Protein AF-A0A6H1ZMS3-F1 (afdb_monomer)

Radius of gyration: 19.42 Å; Cα contacts (8 Å, |Δi|>4): 305; chains: 1; bounding box: 43×62×40 Å

Organism: NCBI:txid1070528

Sequence (235 aa):
MNETYTKTKENFEKMIIKYPDGTETKFSERYGDLFLLNPQVFLGFPIGQTLTFSFVINKFLTEHPEITKIIELGTWHGATSIIFGLSMLKRNGKVITYDLVPPSDKWFNTIKGLPIIFKQKDIFKEKTKIEIANAIKGETVLIFCDAGMAYTLKSKELREYCFIAKPGDYVLSHDWGTEVKLEHLLEKNYEGTEYPEGVNNIFDFMESHRQEFFDDYNSLILSLKKKQTNNKFIL

Secondary structure (DSSP, 8-state):
--HHHHHHHHHHHT-EEE-TTS-EEEHHHHHHHHHHS--EEETTEEESS-HHHHHHHHHHHHH-TTEEEEEEE--TTSHHHHHHHHHHHTTT-EEEEEESSPPPHHHHHHTTTSSEEEEE--TTSHHHHHHHHHHTTTSEEEEEE---SSHHHHHHHHHHHHHHSPTT-EEEETTBTTTB-HHHHH-TTSTT-PPPTTPEEHHHHHHHTHHHHHHHHHHHHHHHHHHHHH-----

Nearest PDB structures (foldseek):
  8k1f-assembly1_C-3  TM=6.177E-01  e=1.231E-03  Fusobacterium nucleatum subsp. nucleatum ATCC 25586
  8k1f-assembly1_A  TM=6.521E-01  e=1.935E-03  Fusobacterium nucleatum subsp. nucleatum ATCC 25586
  1m54-assembly1_B  TM=3.898E-01  e=1.572E-01  Homo sapiens
  6lut-assembly1_B  TM=4.950E-01  e=3.079E+00  Dictyostelium discoideum
  4ofx-assembly1_A-2  TM=3.733E-01  e=2.705E+00  Coxiella burnetii RSA 493

pLDDT: mean 80.28, std 17.1, range [30.02, 98.62]

Solvent-accessible surface area (backbone atoms only — not comparable to full-atom values): 13365 Å² total; per-residue (Å²): 131,61,69,68,55,56,57,50,50,58,53,46,59,68,34,72,47,75,46,98,86,70,51,72,45,42,40,36,78,79,37,32,66,63,58,71,74,49,64,40,63,48,99,86,21,56,32,94,64,56,77,64,50,60,53,52,52,52,50,54,46,65,79,39,71,70,54,41,35,36,41,36,35,38,37,65,61,35,27,63,55,49,55,51,12,59,62,21,52,83,64,80,22,37,29,42,33,25,21,80,58,75,56,57,71,68,49,63,60,67,47,64,90,41,40,58,42,83,41,77,42,56,72,86,39,67,71,44,43,54,48,50,48,58,67,50,59,98,51,39,32,37,39,37,38,56,64,43,98,44,52,73,47,44,32,46,47,46,49,59,49,55,74,55,51,52,69,69,20,35,52,42,65,58,57,63,84,74,54,28,52,73,64,60,71,62,57,69,90,61,83,85,70,78,77,70,74,59,54,48,60,52,60,64,55,50,63,76,40,44,66,59,54,52,52,52,51,50,50,50,53,53,52,52,51,55,52,53,73,70,48,78,76,80,125

InterPro domains:
  IPR029063 S-adenosyl-L-methionine-dependent methyltransferase superfamily [G3DSA:3.40.50.150] (56-218)
  IPR029063 S-adenosyl-L-methionine-dependent methyltransferase superfamily [SSF53335] (60-179)

Foldseek 3Di:
DDPVVVVVLVVQQADWDADPVRDIDRSCVVCVCVPVVDLDAAPNFGDPDDPLVLVLVLVVCVVVLLAQEEEEEACDQNSVVVSVQVSNLVNVGAYEYEACDDHDPVVVVVCVVGRYHYDNDDCPDPVNLVVVLVVCPPGAHEYEQDHDPALVRQLVRQQSVQVSDDANHEYHGPPEPHSYDPVSNVPCPPPDDDRDPRHDYCVVVCVVCVVVSVVVVVVVVVVVVVVVVVDPPPD

Mean predicted aligned error: 10.85 Å

Structure (mmCIF, N/CA/C/O backbone):
data_AF-A0A6H1ZMS3-F1
#
_entry.id   AF-A0A6H1ZMS3-F1
#
loop_
_atom_site.group_PDB
_atom_site.id
_atom_site.type_symbol
_atom_site.label_atom_id
_atom_site.labe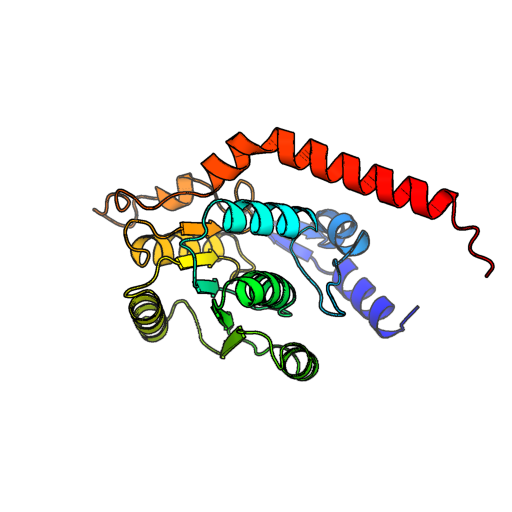l_alt_id
_atom_site.label_comp_id
_atom_site.label_asym_id
_atom_site.label_entity_id
_atom_site.label_seq_id
_atom_site.pdbx_PDB_ins_code
_atom_site.Cartn_x
_atom_site.Cartn_y
_atom_site.Cartn_z
_atom_site.occupancy
_atom_site.B_iso_or_equiv
_atom_site.auth_seq_id
_atom_site.auth_comp_id
_atom_site.auth_asym_id
_atom_site.auth_atom_id
_atom_site.pdbx_PDB_model_num
ATOM 1 N N . MET A 1 1 ? 21.327 -21.319 -16.620 1.00 52.62 1 MET A N 1
ATOM 2 C CA . MET A 1 1 ? 20.833 -19.937 -16.414 1.00 52.62 1 MET A CA 1
ATOM 3 C C . MET A 1 1 ? 19.882 -19.629 -17.567 1.00 52.62 1 MET A C 1
ATOM 5 O O . MET A 1 1 ? 20.202 -20.034 -18.675 1.00 52.62 1 MET A O 1
ATOM 9 N N . ASN A 1 2 ? 18.700 -19.055 -17.322 1.00 60.03 2 ASN A N 1
ATOM 10 C CA . ASN A 1 2 ? 17.669 -18.850 -18.355 1.00 60.03 2 ASN A CA 1
ATOM 11 C C . ASN A 1 2 ? 18.151 -17.830 -19.414 1.00 60.03 2 ASN A C 1
ATOM 13 O O . ASN A 1 2 ? 18.609 -16.755 -19.047 1.00 60.03 2 ASN A O 1
ATOM 17 N N . GLU A 1 3 ? 18.040 -18.140 -20.706 1.00 54.91 3 GLU A N 1
ATOM 18 C CA . GLU A 1 3 ? 18.464 -17.274 -21.823 1.00 54.91 3 GLU A CA 1
ATOM 19 C C . GLU A 1 3 ? 17.776 -15.893 -21.803 1.00 54.91 3 GLU A C 1
ATOM 21 O O . GLU A 1 3 ? 18.398 -14.862 -22.070 1.00 54.91 3 GLU A O 1
ATOM 26 N N . THR A 1 4 ? 16.520 -15.847 -21.347 1.00 49.06 4 THR A N 1
ATOM 27 C CA . THR A 1 4 ? 15.766 -14.607 -21.118 1.00 49.06 4 THR A CA 1
ATOM 28 C C . THR A 1 4 ? 16.399 -13.737 -20.029 1.00 49.06 4 THR A C 1
ATOM 30 O O . THR A 1 4 ? 16.399 -12.512 -20.144 1.00 49.06 4 THR A O 1
ATOM 33 N N . TYR A 1 5 ? 16.973 -14.346 -18.986 1.00 47.31 5 TYR A N 1
ATOM 34 C CA . TYR A 1 5 ? 17.653 -13.624 -17.906 1.00 47.31 5 TYR A CA 1
ATOM 35 C C . TYR A 1 5 ? 18.942 -12.967 -18.409 1.00 47.31 5 TYR A C 1
ATOM 37 O O . TYR A 1 5 ? 19.154 -11.781 -18.163 1.00 47.31 5 TYR A O 1
ATOM 45 N N . THR A 1 6 ? 19.752 -13.698 -19.181 1.00 59.38 6 THR A N 1
ATOM 46 C CA . THR A 1 6 ? 20.997 -13.176 -19.764 1.00 59.38 6 THR A CA 1
ATOM 47 C C . THR A 1 6 ? 20.724 -11.976 -20.668 1.00 59.38 6 THR A C 1
ATOM 49 O O . THR A 1 6 ? 21.318 -10.916 -20.491 1.00 59.38 6 THR A O 1
ATOM 52 N N . LYS A 1 7 ? 19.743 -12.094 -21.568 1.00 62.00 7 LYS A N 1
ATOM 53 C CA . LYS A 1 7 ? 19.400 -11.025 -22.516 1.00 62.00 7 LYS A CA 1
ATOM 54 C C . LYS A 1 7 ? 18.809 -9.787 -21.832 1.00 62.00 7 LYS A C 1
ATOM 56 O O . LYS A 1 7 ? 19.071 -8.659 -22.237 1.00 62.00 7 LYS A O 1
ATOM 61 N N . THR A 1 8 ? 18.022 -9.990 -20.777 1.00 54.56 8 THR A N 1
A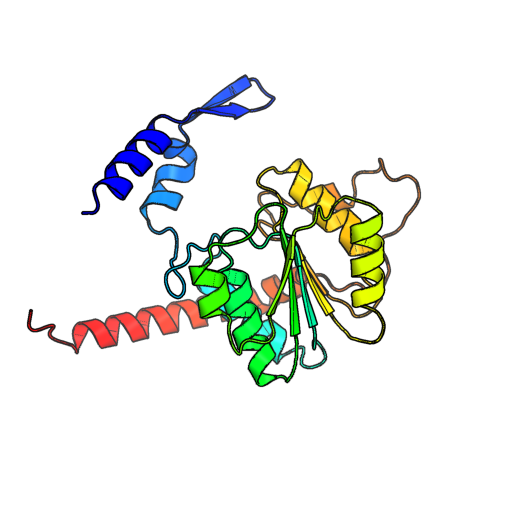TOM 62 C CA . THR A 1 8 ? 17.443 -8.897 -19.982 1.00 54.56 8 THR A CA 1
ATOM 63 C C . THR A 1 8 ? 18.526 -8.150 -19.205 1.00 54.56 8 THR A C 1
ATOM 65 O O . THR A 1 8 ? 18.560 -6.922 -19.235 1.00 54.56 8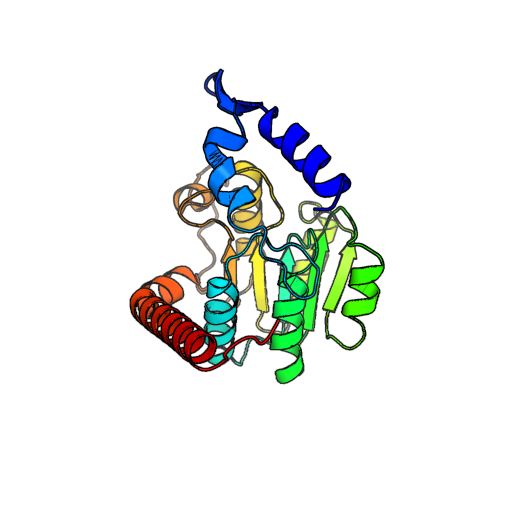 THR A O 1
ATOM 68 N N . LYS A 1 9 ? 19.457 -8.879 -18.580 1.00 57.97 9 LYS A N 1
ATOM 69 C CA . LYS A 1 9 ? 20.615 -8.304 -17.888 1.00 57.97 9 LYS A CA 1
ATOM 70 C C . LYS A 1 9 ? 21.461 -7.435 -18.825 1.00 57.97 9 LYS A C 1
ATOM 72 O O . LYS A 1 9 ? 21.735 -6.286 -18.493 1.00 57.97 9 LYS A O 1
ATOM 77 N N . GLU A 1 10 ? 21.784 -7.932 -20.017 1.00 72.94 10 GLU A N 1
ATOM 78 C CA . GLU A 1 10 ? 22.560 -7.178 -21.013 1.00 72.94 10 GLU A CA 1
ATOM 79 C C . GLU A 1 10 ? 21.870 -5.883 -21.469 1.00 72.94 10 GLU A C 1
ATOM 81 O O . GLU A 1 10 ? 22.543 -4.896 -21.766 1.00 72.94 10 GLU A O 1
ATOM 86 N N . ASN A 1 11 ? 20.536 -5.870 -21.538 1.00 71.12 11 ASN A N 1
ATOM 87 C CA . ASN A 1 11 ? 19.779 -4.671 -21.898 1.00 71.12 11 ASN A CA 1
ATOM 88 C C . ASN A 1 11 ? 19.816 -3.616 -20.781 1.00 71.12 11 ASN A C 1
ATOM 90 O O . ASN A 1 11 ? 19.988 -2.433 -21.072 1.00 71.12 11 ASN A O 1
ATOM 94 N N . PHE A 1 12 ? 19.708 -4.028 -19.514 1.00 57.47 12 PHE A N 1
ATOM 95 C CA . PHE A 1 12 ? 19.792 -3.114 -18.369 1.00 57.47 12 PHE A CA 1
ATOM 96 C C . PHE A 1 12 ? 21.209 -2.583 -18.136 1.00 57.47 12 PHE A C 1
ATOM 98 O O . PHE A 1 12 ? 21.374 -1.411 -17.811 1.00 57.47 12 PHE A O 1
ATOM 105 N N . GLU A 1 13 ? 22.242 -3.394 -18.368 1.00 67.25 13 GLU A N 1
ATOM 106 C CA . GLU A 1 13 ? 23.642 -2.960 -18.257 1.00 67.25 13 GLU A CA 1
ATOM 107 C C . GLU A 1 13 ? 24.013 -1.851 -19.253 1.00 67.25 13 GLU A C 1
ATOM 109 O O . GLU A 1 13 ? 24.941 -1.081 -19.004 1.00 67.25 13 GLU A O 1
ATOM 114 N N . LYS A 1 14 ? 23.272 -1.750 -20.362 1.00 79.50 14 LYS A N 1
ATOM 115 C CA . LYS A 1 14 ? 23.466 -0.744 -21.415 1.00 79.50 14 LYS A CA 1
ATOM 116 C C . LYS A 1 14 ? 22.575 0.489 -21.251 1.00 79.50 14 LYS A C 1
ATOM 118 O O . LYS A 1 14 ? 22.724 1.445 -22.009 1.00 79.50 14 LYS A O 1
ATOM 123 N N . MET A 1 15 ? 21.643 0.479 -20.300 1.00 74.31 15 MET A N 1
ATOM 124 C CA . MET A 1 15 ? 20.699 1.573 -20.099 1.00 74.31 15 MET A CA 1
ATOM 125 C C . MET A 1 15 ? 21.389 2.760 -19.412 1.00 74.31 15 MET A C 1
ATOM 127 O O . MET A 1 15 ? 22.067 2.598 -18.399 1.00 74.31 15 MET A O 1
ATOM 131 N N . ILE A 1 16 ? 21.203 3.961 -19.963 1.00 87.19 16 ILE A N 1
ATOM 132 C CA . ILE A 1 16 ? 21.729 5.225 -19.429 1.00 87.19 16 ILE A CA 1
ATOM 133 C C . ILE A 1 16 ? 20.562 6.013 -18.831 1.00 87.19 16 ILE A C 1
ATOM 135 O O . ILE A 1 16 ? 19.551 6.227 -19.502 1.00 87.19 16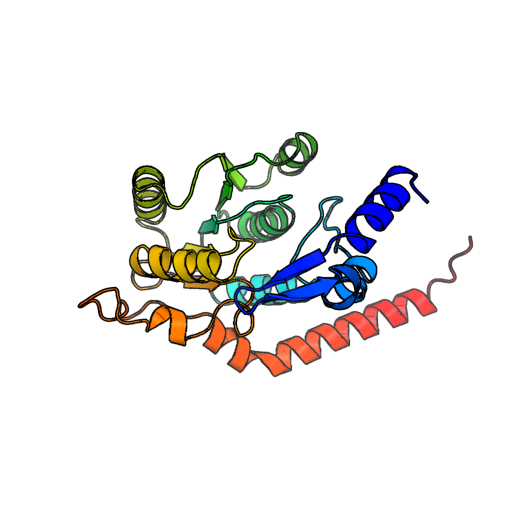 ILE A O 1
ATOM 139 N N . ILE A 1 17 ? 20.705 6.464 -17.587 1.00 71.62 17 ILE A N 1
ATOM 140 C CA . ILE A 1 17 ? 19.766 7.383 -16.938 1.00 71.62 17 ILE A CA 1
ATOM 141 C C . ILE A 1 17 ? 20.316 8.796 -17.092 1.00 71.62 17 ILE A C 1
ATOM 143 O O . ILE A 1 17 ? 21.467 9.040 -16.730 1.00 71.62 17 ILE A O 1
ATOM 147 N N . LYS A 1 18 ? 19.490 9.716 -17.600 1.00 82.94 18 LYS A N 1
ATOM 148 C CA . LYS A 1 18 ? 19.819 11.141 -17.722 1.00 82.94 18 LYS A CA 1
ATOM 149 C C . LYS A 1 18 ? 19.026 11.952 -16.705 1.00 82.94 18 LYS A C 1
ATOM 151 O O . LYS A 1 18 ? 17.807 11.796 -16.626 1.00 82.94 18 LYS A O 1
ATOM 156 N N . TYR A 1 19 ? 19.701 12.812 -15.956 1.00 59.69 19 TYR A N 1
ATOM 157 C CA . TYR A 1 19 ? 19.082 13.677 -14.954 1.00 59.69 19 TYR A CA 1
ATOM 158 C C . TYR A 1 19 ? 18.776 15.071 -15.520 1.00 59.69 19 TYR A C 1
ATOM 160 O O . TYR A 1 19 ? 19.357 15.470 -16.533 1.00 59.69 19 TYR A O 1
ATOM 168 N N . PRO A 1 20 ? 17.874 15.840 -14.877 1.00 65.06 20 PRO A N 1
ATOM 169 C CA . PRO A 1 20 ? 17.538 17.200 -15.309 1.00 65.06 20 PRO A CA 1
ATOM 170 C C . PRO A 1 20 ? 18.723 18.176 -15.334 1.00 65.06 20 PRO A C 1
ATOM 172 O O . PRO A 1 20 ? 18.688 19.149 -16.080 1.00 65.06 20 PRO A O 1
ATOM 175 N N . ASP A 1 21 ? 19.769 17.915 -14.548 1.00 75.81 21 ASP A N 1
ATOM 176 C CA . ASP A 1 21 ? 21.012 18.697 -14.534 1.00 75.81 21 ASP A CA 1
ATOM 177 C C . ASP A 1 21 ? 21.985 18.320 -15.670 1.00 75.81 21 ASP A C 1
ATOM 179 O O . ASP A 1 21 ? 23.084 18.864 -15.761 1.00 75.81 21 ASP A O 1
ATOM 183 N N . GLY A 1 22 ? 21.583 17.395 -16.548 1.00 82.88 22 GLY A N 1
ATOM 184 C CA . GLY A 1 22 ? 22.381 16.916 -17.672 1.00 82.88 22 GLY A CA 1
ATOM 185 C C . GLY A 1 22 ? 23.397 15.836 -17.306 1.00 82.88 22 GLY A C 1
ATOM 186 O O . GLY A 1 22 ? 24.102 15.361 -18.196 1.00 82.88 22 GLY A O 1
ATOM 187 N N . THR A 1 23 ? 23.480 15.418 -16.040 1.00 81.38 23 THR A N 1
ATOM 188 C CA . TH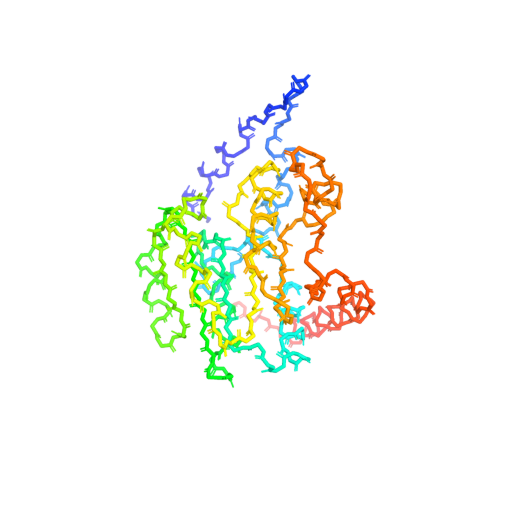R A 1 23 ? 24.343 14.298 -15.656 1.00 81.38 23 THR A CA 1
ATOM 189 C C . THR A 1 23 ? 23.775 12.972 -16.163 1.00 81.38 23 THR A C 1
ATOM 191 O O . THR A 1 23 ? 22.561 12.781 -16.278 1.00 81.38 23 THR A O 1
ATOM 194 N N . GLU A 1 24 ? 24.666 12.037 -16.484 1.00 88.62 24 GLU A N 1
ATOM 195 C CA . GLU A 1 24 ? 24.313 10.693 -16.934 1.00 88.62 24 GLU A CA 1
ATOM 196 C C . GLU A 1 24 ? 24.951 9.655 -16.008 1.00 88.62 24 GLU A C 1
ATOM 198 O O . GLU A 1 24 ? 26.079 9.823 -15.548 1.00 88.62 24 GLU A O 1
ATOM 203 N N . THR A 1 25 ? 24.245 8.561 -15.741 1.00 73.38 25 THR A N 1
ATOM 204 C CA . THR A 1 25 ? 24.820 7.394 -15.056 1.00 73.38 25 THR A CA 1
ATOM 205 C C . THR A 1 25 ? 24.327 6.122 -15.723 1.00 73.38 25 THR A C 1
ATOM 207 O O . THR A 1 25 ? 23.180 6.071 -16.188 1.00 73.38 25 THR A O 1
ATOM 210 N N . LYS A 1 26 ? 25.162 5.080 -15.791 1.00 75.19 26 LYS A N 1
ATOM 211 C CA . LYS A 1 26 ? 24.656 3.781 -16.239 1.00 75.19 26 LYS A CA 1
ATOM 212 C C . LYS A 1 26 ? 23.691 3.246 -15.188 1.00 75.19 26 LYS A C 1
ATOM 214 O O . LYS A 1 26 ? 23.958 3.311 -13.989 1.00 75.19 26 LYS A O 1
ATOM 219 N N . PHE A 1 27 ? 22.584 2.662 -15.635 1.00 66.62 27 PHE A N 1
ATOM 220 C CA . PHE A 1 27 ? 21.626 2.001 -14.754 1.00 66.62 27 PHE A CA 1
ATOM 221 C C . PHE A 1 27 ? 22.328 0.960 -13.867 1.00 66.62 27 PHE A C 1
ATOM 223 O O . PHE A 1 27 ? 22.071 0.898 -12.671 1.00 66.62 27 PHE A O 1
ATOM 230 N N . SER A 1 28 ? 23.290 0.215 -14.419 1.00 58.44 28 SER A N 1
ATOM 231 C CA . SER A 1 28 ? 24.128 -0.742 -13.688 1.00 58.44 28 SER A CA 1
ATOM 232 C C . SER A 1 28 ? 25.090 -0.114 -12.670 1.00 58.44 28 SER A C 1
ATOM 234 O O . SER A 1 28 ? 25.411 -0.745 -11.673 1.00 58.44 28 SER A O 1
ATOM 236 N N . GLU A 1 29 ? 25.537 1.123 -12.858 1.00 67.12 29 GLU A N 1
ATOM 237 C CA . GLU A 1 29 ? 26.447 1.780 -11.907 1.00 67.12 29 GLU A CA 1
ATOM 238 C C . GLU A 1 29 ? 25.699 2.288 -10.671 1.00 67.12 29 GLU A C 1
ATOM 240 O O . GLU A 1 29 ? 26.236 2.272 -9.568 1.00 67.12 29 GLU A O 1
ATOM 245 N N . ARG A 1 30 ? 24.441 2.707 -10.842 1.00 60.16 30 ARG A N 1
ATOM 246 C CA . ARG A 1 30 ? 23.608 3.214 -9.742 1.00 60.16 30 ARG A CA 1
ATOM 247 C C . ARG A 1 30 ? 22.729 2.145 -9.098 1.00 60.16 30 ARG A C 1
ATOM 249 O O . ARG A 1 30 ? 22.471 2.198 -7.900 1.00 60.16 30 ARG A O 1
ATOM 256 N N . TYR A 1 31 ? 22.268 1.187 -9.893 1.00 50.47 31 TYR A N 1
ATOM 257 C CA . TYR A 1 31 ? 21.312 0.161 -9.485 1.00 50.47 31 TYR A CA 1
ATOM 258 C C . TYR A 1 31 ? 21.781 -1.255 -9.812 1.00 50.47 31 TYR A C 1
ATOM 260 O O . TYR A 1 31 ? 21.085 -2.194 -9.453 1.00 50.47 31 TYR A O 1
ATOM 268 N N . GLY A 1 32 ? 22.927 -1.457 -10.471 1.00 47.19 32 GLY A N 1
ATOM 269 C CA . GLY A 1 32 ? 23.357 -2.789 -10.915 1.00 47.19 32 GLY A CA 1
ATOM 270 C C . GLY A 1 32 ? 23.594 -3.743 -9.761 1.00 47.19 32 GLY A C 1
ATOM 271 O O . GLY A 1 32 ? 23.125 -4.870 -9.835 1.00 47.19 32 GLY A O 1
ATOM 272 N N . ASP A 1 33 ? 24.180 -3.287 -8.656 1.00 42.69 33 ASP A N 1
ATOM 273 C CA . ASP A 1 33 ? 24.313 -4.129 -7.464 1.00 42.69 33 ASP A CA 1
ATOM 274 C C . ASP A 1 33 ? 22.959 -4.346 -6.762 1.00 42.69 33 ASP A C 1
ATOM 276 O O . ASP A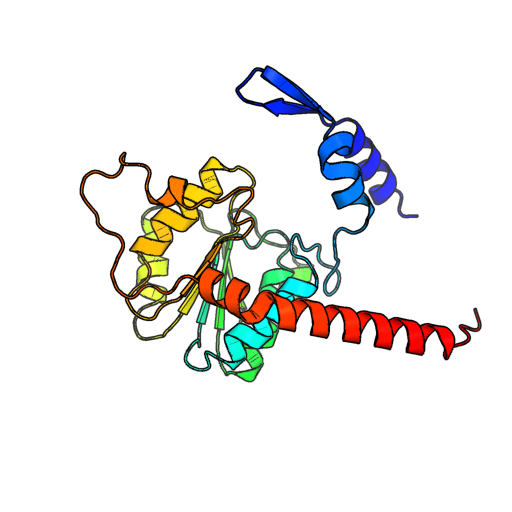 1 33 ? 22.679 -5.443 -6.294 1.00 42.69 33 ASP A O 1
ATOM 280 N N . LEU A 1 34 ? 22.052 -3.361 -6.773 1.00 41.56 34 LEU A N 1
ATOM 281 C CA . LEU A 1 34 ? 20.696 -3.480 -6.206 1.00 41.56 34 LEU A CA 1
ATOM 282 C C . LEU A 1 34 ? 19.781 -4.421 -7.017 1.00 41.56 34 LEU A C 1
ATOM 284 O O . LEU A 1 34 ? 18.995 -5.165 -6.437 1.00 41.56 34 LEU A O 1
ATOM 288 N N . PHE A 1 35 ? 19.912 -4.438 -8.346 1.00 42.69 35 PHE A N 1
ATOM 289 C CA . PHE A 1 35 ? 19.138 -5.290 -9.255 1.00 42.69 35 PHE A CA 1
ATOM 290 C C . PHE A 1 35 ? 19.759 -6.682 -9.436 1.00 42.69 35 PHE A C 1
ATOM 292 O O . PHE A 1 35 ? 19.037 -7.639 -9.707 1.00 42.69 35 PHE A O 1
ATOM 299 N N . LEU A 1 36 ? 21.084 -6.824 -9.295 1.00 41.22 36 LEU A N 1
ATOM 300 C CA . LEU A 1 36 ? 21.780 -8.111 -9.419 1.00 41.22 36 LEU A CA 1
ATOM 301 C C . LEU A 1 36 ? 21.893 -8.868 -8.088 1.00 41.22 36 LEU A C 1
ATOM 303 O O . LEU A 1 36 ? 22.097 -10.082 -8.125 1.00 41.22 36 LEU A O 1
ATOM 307 N N . LEU A 1 37 ? 21.708 -8.211 -6.934 1.00 39.31 37 LEU A N 1
ATOM 308 C CA . LEU A 1 37 ? 21.755 -8.872 -5.620 1.00 39.31 37 LEU A CA 1
ATOM 309 C C . LEU A 1 37 ? 20.396 -9.337 -5.074 1.00 39.31 37 LEU A C 1
ATOM 311 O O . LEU A 1 37 ? 20.391 -10.017 -4.049 1.00 39.31 37 LEU A O 1
ATOM 315 N N . ASN A 1 38 ? 19.279 -9.040 -5.750 1.00 44.38 38 ASN A N 1
ATOM 316 C CA . ASN A 1 38 ? 18.033 -9.830 -5.821 1.00 44.38 38 ASN A CA 1
ATOM 317 C C . ASN A 1 38 ? 16.888 -8.899 -6.261 1.00 44.38 38 ASN A C 1
ATOM 319 O O . ASN A 1 38 ? 16.440 -8.116 -5.421 1.00 44.38 38 ASN A O 1
ATOM 323 N N . PRO A 1 39 ? 16.273 -9.039 -7.456 1.00 53.16 39 PRO A N 1
ATOM 324 C CA . PRO A 1 39 ? 14.839 -8.807 -7.499 1.00 53.16 39 PRO A CA 1
ATOM 325 C C . PRO A 1 39 ? 14.280 -9.843 -6.532 1.00 53.16 39 PRO A C 1
ATOM 327 O O . PRO A 1 39 ? 14.347 -11.048 -6.791 1.00 53.16 39 PRO A O 1
ATOM 330 N N . GLN A 1 40 ? 13.863 -9.404 -5.348 1.00 70.94 40 GLN A N 1
ATOM 331 C CA . GLN A 1 40 ? 13.293 -10.343 -4.406 1.00 70.94 40 GLN A CA 1
ATOM 332 C C . GLN A 1 40 ? 12.074 -10.948 -5.106 1.00 70.94 40 GLN A C 1
ATOM 334 O O . GLN A 1 40 ? 11.327 -10.279 -5.821 1.00 70.94 40 GLN A O 1
ATOM 339 N N . VAL A 1 41 ? 11.953 -12.265 -5.032 1.00 79.81 41 VAL A N 1
ATOM 340 C CA . VAL A 1 41 ? 10.837 -12.969 -5.645 1.00 79.81 41 VAL A CA 1
ATOM 341 C C . VAL A 1 41 ? 9.972 -13.464 -4.511 1.00 79.81 41 VAL A C 1
ATOM 343 O O . VAL A 1 41 ? 10.413 -14.277 -3.700 1.00 79.81 41 VAL A O 1
ATOM 346 N N . PHE A 1 42 ? 8.729 -13.003 -4.468 1.00 82.69 42 PHE A N 1
ATOM 347 C CA . PHE A 1 42 ? 7.733 -13.519 -3.544 1.00 82.69 42 PHE A CA 1
ATOM 348 C C . PHE A 1 42 ? 6.722 -14.353 -4.325 1.00 82.69 42 PHE A C 1
ATOM 350 O O . PHE A 1 42 ? 6.064 -13.863 -5.240 1.00 82.69 42 PHE A O 1
ATOM 357 N N . LEU A 1 43 ? 6.654 -15.653 -4.020 1.00 83.75 43 LEU A N 1
ATOM 358 C CA . LEU A 1 43 ? 5.776 -16.623 -4.697 1.00 83.75 43 LEU A CA 1
ATOM 359 C C . LEU A 1 43 ? 5.888 -16.625 -6.236 1.00 83.75 43 LEU A C 1
ATOM 361 O O . LEU A 1 43 ? 4.936 -16.922 -6.955 1.00 83.75 43 LEU A O 1
ATOM 365 N N . GLY A 1 44 ? 7.079 -16.328 -6.759 1.00 86.31 44 GLY A N 1
ATOM 366 C CA . GLY A 1 44 ? 7.333 -16.296 -8.198 1.00 86.31 44 GLY A CA 1
ATOM 367 C C . GLY A 1 44 ? 7.011 -14.964 -8.882 1.00 86.31 44 GLY A C 1
ATOM 368 O O . GLY A 1 44 ? 7.006 -14.947 -10.113 1.00 86.31 44 GLY A O 1
ATOM 369 N N . PHE A 1 45 ? 6.757 -13.893 -8.122 1.00 89.06 45 PHE A N 1
ATOM 370 C CA . PHE A 1 45 ? 6.559 -12.528 -8.618 1.00 89.06 45 PHE A CA 1
ATOM 371 C C . PHE A 1 45 ? 7.680 -11.606 -8.121 1.00 89.06 45 PHE A C 1
ATOM 373 O O . PHE A 1 45 ? 8.025 -11.683 -6.939 1.00 89.06 45 PHE A O 1
ATOM 380 N N . PRO A 1 46 ? 8.258 -10.751 -8.983 1.00 89.38 46 PRO A N 1
ATOM 381 C CA . PRO A 1 46 ? 9.210 -9.735 -8.547 1.00 89.38 46 PRO A CA 1
ATOM 382 C C . PRO A 1 46 ? 8.585 -8.764 -7.539 1.00 89.38 46 PRO A C 1
ATOM 384 O O . PRO A 1 46 ? 7.416 -8.401 -7.667 1.00 89.38 46 PRO A O 1
ATOM 387 N N . ILE A 1 47 ? 9.379 -8.324 -6.567 1.00 87.88 47 ILE A N 1
ATOM 388 C CA . ILE A 1 47 ? 9.008 -7.319 -5.569 1.00 87.88 47 ILE A CA 1
ATOM 389 C C . ILE A 1 47 ? 10.108 -6.257 -5.470 1.00 87.88 47 ILE A C 1
ATOM 391 O O . ILE A 1 47 ? 11.296 -6.585 -5.508 1.00 87.88 47 ILE A O 1
ATOM 395 N N . GLY A 1 48 ? 9.707 -4.984 -5.404 1.00 84.06 48 GLY A N 1
ATOM 396 C CA . GLY A 1 48 ? 10.632 -3.858 -5.221 1.00 84.06 48 GLY A CA 1
ATOM 397 C C . GLY A 1 48 ? 11.018 -3.658 -3.754 1.00 84.06 48 GLY A C 1
ATOM 398 O O . GLY A 1 48 ? 12.079 -3.124 -3.446 1.00 84.06 48 GLY A O 1
ATOM 399 N N . GLN A 1 49 ? 10.168 -4.138 -2.849 1.00 85.56 49 GLN A N 1
ATOM 400 C CA . GLN A 1 49 ? 10.334 -4.034 -1.409 1.00 85.56 49 GLN A CA 1
ATOM 401 C C . GLN A 1 49 ? 11.302 -5.091 -0.868 1.00 85.56 49 GLN A C 1
ATOM 403 O O . GLN A 1 49 ? 11.450 -6.187 -1.409 1.00 85.56 49 GLN A O 1
ATOM 408 N N . THR A 1 50 ? 11.942 -4.775 0.256 1.00 84.12 50 THR A N 1
ATOM 409 C CA . THR A 1 50 ? 12.811 -5.720 0.966 1.00 84.12 50 THR A CA 1
ATOM 410 C C . THR A 1 50 ? 11.998 -6.709 1.807 1.00 84.12 50 THR A C 1
ATOM 412 O O . THR A 1 50 ? 10.884 -6.407 2.216 1.00 84.12 50 THR A O 1
ATOM 415 N N . LEU A 1 51 ? 12.556 -7.867 2.178 1.00 74.69 51 LEU A N 1
ATOM 416 C CA . LEU A 1 51 ? 11.889 -8.787 3.112 1.00 74.69 51 LEU A CA 1
ATOM 417 C C . LEU A 1 51 ? 11.536 -8.108 4.444 1.00 74.69 51 LEU A C 1
ATOM 419 O O . LEU A 1 51 ? 10.506 -8.430 5.034 1.00 74.69 51 LEU A O 1
ATOM 423 N N . THR A 1 52 ? 12.340 -7.137 4.890 1.00 78.06 52 THR A N 1
ATOM 424 C CA . THR A 1 52 ? 12.069 -6.324 6.084 1.00 78.06 52 THR A CA 1
ATOM 425 C C . THR A 1 52 ? 10.725 -5.605 5.994 1.00 78.06 52 THR A C 1
ATOM 427 O O . THR A 1 52 ? 10.021 -5.525 6.996 1.00 78.06 52 THR A O 1
ATOM 430 N N . PHE A 1 53 ? 10.305 -5.179 4.799 1.00 85.50 53 PHE A N 1
ATOM 431 C CA . PHE A 1 53 ? 8.980 -4.595 4.588 1.00 85.50 53 PHE A CA 1
ATOM 432 C C . PHE A 1 53 ? 7.859 -5.526 5.062 1.00 85.50 53 PHE A C 1
ATOM 434 O O . PHE A 1 53 ? 6.946 -5.081 5.748 1.00 85.50 53 PHE A O 1
ATOM 441 N N . SER A 1 54 ? 7.945 -6.831 4.776 1.00 83.81 54 SER A N 1
ATOM 442 C CA . SER A 1 54 ? 6.916 -7.785 5.212 1.00 83.81 54 SER A CA 1
ATOM 443 C C . SER A 1 54 ? 6.816 -7.894 6.740 1.00 83.81 54 SER A C 1
ATOM 445 O O . SER A 1 54 ? 5.710 -8.014 7.269 1.00 83.81 54 SER A O 1
ATOM 447 N N . PHE A 1 55 ? 7.941 -7.778 7.458 1.00 82.25 55 PHE A N 1
ATOM 448 C CA . PHE A 1 55 ? 7.968 -7.751 8.923 1.00 82.25 55 PHE A CA 1
ATOM 449 C C . PHE A 1 55 ? 7.366 -6.463 9.475 1.00 82.25 55 PHE A C 1
ATOM 451 O O . PHE A 1 55 ? 6.484 -6.529 10.330 1.00 82.25 55 PHE A O 1
ATOM 458 N N . VAL A 1 56 ? 7.789 -5.314 8.940 1.00 85.94 56 VAL A N 1
ATOM 459 C CA . VAL A 1 56 ? 7.286 -3.994 9.345 1.00 85.94 56 VAL A CA 1
ATOM 460 C C . VAL A 1 56 ? 5.781 -3.914 9.133 1.00 85.94 56 VAL A C 1
ATOM 462 O O . VAL A 1 56 ? 5.055 -3.593 10.068 1.00 85.94 56 VAL A O 1
ATOM 465 N N . ILE A 1 57 ? 5.294 -4.284 7.945 1.00 90.88 57 ILE A N 1
ATOM 466 C CA . ILE A 1 57 ? 3.862 -4.295 7.642 1.00 90.88 57 ILE A CA 1
ATOM 467 C C . ILE A 1 57 ? 3.109 -5.238 8.573 1.00 90.88 57 ILE A C 1
ATOM 469 O O . ILE A 1 57 ? 2.066 -4.860 9.095 1.00 90.88 57 ILE A O 1
ATOM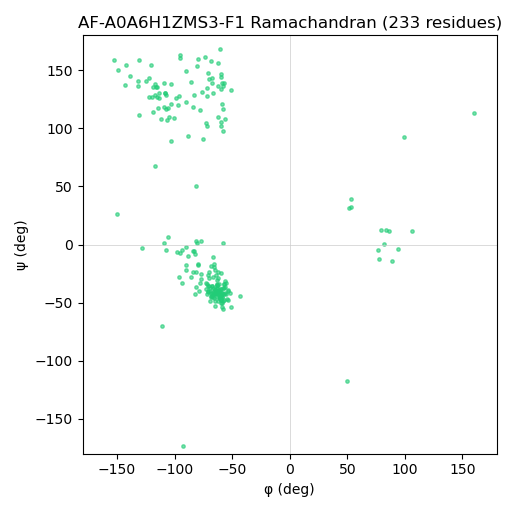 473 N N . ASN A 1 58 ? 3.607 -6.452 8.817 1.00 88.88 58 ASN A N 1
ATOM 474 C CA . ASN A 1 58 ? 2.902 -7.388 9.687 1.00 88.88 58 ASN A CA 1
ATOM 475 C C . ASN A 1 58 ? 2.852 -6.906 11.148 1.00 88.88 58 ASN A C 1
ATOM 477 O O . ASN A 1 58 ? 1.802 -7.039 11.778 1.00 88.88 58 ASN A O 1
ATOM 481 N N . LYS A 1 59 ? 3.938 -6.329 11.683 1.00 89.00 59 LYS A N 1
ATOM 482 C CA . LYS A 1 59 ? 3.954 -5.736 13.032 1.00 89.00 59 LYS A CA 1
ATOM 483 C C . LYS A 1 59 ? 3.024 -4.530 13.104 1.00 89.00 59 LYS A C 1
ATOM 485 O O . LYS A 1 59 ? 2.112 -4.543 13.920 1.00 89.00 59 LYS A O 1
ATOM 490 N N . PHE A 1 60 ? 3.178 -3.568 12.192 1.00 92.81 60 PHE A N 1
ATOM 491 C CA . PHE A 1 60 ? 2.330 -2.376 12.110 1.00 92.81 60 PHE A CA 1
ATOM 492 C C . PHE A 1 60 ? 0.851 -2.754 12.091 1.00 92.81 60 PHE A C 1
ATOM 494 O O . PHE A 1 60 ? 0.073 -2.353 12.945 1.00 92.81 60 PHE A O 1
ATOM 501 N N . LEU A 1 61 ? 0.469 -3.633 11.170 1.00 94.94 61 LEU A N 1
ATOM 502 C CA . LEU A 1 61 ? -0.898 -4.104 11.090 1.00 94.94 61 LEU A CA 1
ATOM 503 C C . LEU A 1 61 ? -1.317 -4.802 12.398 1.00 94.94 61 LEU A C 1
ATOM 505 O O . LEU A 1 61 ? -2.477 -4.716 12.787 1.00 94.94 61 LEU A O 1
ATOM 509 N N . THR A 1 62 ? -0.454 -5.576 13.063 1.00 92.88 62 THR A N 1
ATOM 510 C CA . THR A 1 62 ? -0.794 -6.271 14.327 1.00 92.88 62 THR A CA 1
ATOM 511 C C . THR A 1 62 ? -1.111 -5.290 15.451 1.00 92.88 62 THR A C 1
ATOM 513 O O . THR A 1 62 ? -2.032 -5.539 16.224 1.00 92.88 62 THR A O 1
ATOM 516 N N . GLU A 1 63 ? -0.391 -4.175 15.503 1.00 94.06 63 GLU A N 1
ATOM 517 C CA . GLU A 1 63 ? -0.589 -3.107 16.488 1.00 94.06 63 GLU A CA 1
ATOM 518 C C . GLU A 1 63 ? -1.759 -2.178 16.131 1.00 94.06 63 GLU A C 1
ATOM 520 O O . GLU A 1 63 ? -2.307 -1.520 17.010 1.00 94.06 63 GLU A O 1
ATOM 525 N N . HIS A 1 64 ? -2.203 -2.219 14.872 1.00 95.06 64 HIS A N 1
ATOM 526 C CA . HIS A 1 64 ? -3.353 -1.489 14.341 1.00 95.06 64 HIS A CA 1
ATOM 527 C C . HIS A 1 64 ? -4.462 -2.442 13.844 1.00 95.06 64 HIS A C 1
ATOM 529 O O . HIS A 1 64 ? -4.706 -2.561 12.631 1.00 95.06 64 HIS A O 1
ATOM 535 N N . PRO A 1 65 ? -5.127 -3.196 14.746 1.00 96.25 65 PRO A N 1
ATOM 536 C CA . PRO A 1 65 ? -6.159 -4.171 14.381 1.00 96.25 65 PRO A CA 1
ATOM 537 C C . PRO A 1 65 ? -7.420 -3.543 13.765 1.00 96.25 65 PRO A C 1
ATOM 539 O O . PRO A 1 65 ? -8.179 -4.239 13.093 1.00 96.25 65 PRO A O 1
ATOM 542 N N . GLU A 1 66 ? -7.645 -2.245 13.964 1.00 95.88 66 GLU A N 1
ATOM 543 C CA . GLU A 1 66 ? -8.721 -1.465 13.352 1.00 95.88 66 GLU A CA 1
ATOM 544 C C . GLU A 1 66 ? -8.588 -1.340 11.825 1.00 95.88 66 GLU A C 1
ATOM 546 O O . GLU A 1 66 ? -9.589 -1.119 11.134 1.00 95.88 66 GLU A O 1
ATOM 551 N N . ILE A 1 67 ? -7.378 -1.523 11.280 1.00 97.12 67 ILE A N 1
ATOM 552 C CA . ILE A 1 67 ? -7.134 -1.506 9.836 1.00 97.12 67 ILE A CA 1
ATOM 553 C C . ILE A 1 67 ? -7.705 -2.784 9.219 1.00 97.12 67 ILE A C 1
ATOM 555 O O . ILE A 1 67 ? -7.124 -3.872 9.289 1.00 97.12 67 ILE A O 1
ATOM 559 N N . THR A 1 68 ? -8.846 -2.623 8.554 1.00 96.38 68 THR A N 1
ATOM 560 C CA . THR A 1 68 ? -9.584 -3.704 7.876 1.00 96.38 68 THR A CA 1
ATOM 561 C C . THR A 1 68 ? -9.478 -3.621 6.354 1.00 96.38 68 THR A C 1
ATOM 563 O O . THR A 1 68 ? -9.934 -4.519 5.636 1.00 96.38 68 THR A O 1
ATOM 566 N N . LYS A 1 69 ? -8.840 -2.564 5.838 1.00 98.19 69 LYS A N 1
ATOM 567 C CA . LYS A 1 69 ? -8.688 -2.323 4.407 1.00 98.19 69 LYS A CA 1
ATOM 568 C C . LYS A 1 69 ? -7.337 -1.724 4.068 1.00 98.19 69 LYS A C 1
ATOM 570 O O . LYS A 1 69 ? -6.889 -0.782 4.714 1.00 98.19 69 LYS A O 1
ATOM 575 N N . ILE A 1 70 ? -6.746 -2.233 2.994 1.00 98.56 70 ILE A N 1
ATOM 576 C CA . ILE A 1 70 ? -5.566 -1.646 2.365 1.00 98.56 70 ILE A CA 1
ATOM 577 C C . ILE A 1 70 ? -5.950 -1.134 0.979 1.00 98.56 70 ILE A C 1
ATOM 579 O O . ILE A 1 70 ? -6.571 -1.858 0.196 1.00 98.56 70 ILE A O 1
ATOM 583 N N . ILE A 1 71 ? -5.583 0.110 0.686 1.00 98.38 71 ILE A N 1
ATOM 584 C CA . ILE A 1 71 ? -5.606 0.691 -0.654 1.00 98.38 71 ILE A CA 1
ATOM 585 C C . ILE A 1 71 ? -4.161 0.755 -1.138 1.00 98.38 71 ILE A C 1
ATOM 587 O O . ILE A 1 71 ? -3.379 1.536 -0.617 1.00 98.38 71 ILE A O 1
ATOM 591 N N . GLU A 1 72 ? -3.798 -0.074 -2.107 1.00 98.12 72 GLU A N 1
ATOM 592 C CA . GLU A 1 72 ? -2.474 -0.057 -2.731 1.00 98.12 72 GLU A CA 1
ATOM 593 C C . GLU A 1 72 ? -2.546 0.706 -4.052 1.00 98.12 72 GLU A C 1
ATOM 595 O O . GLU A 1 72 ? -3.366 0.414 -4.926 1.00 98.12 72 GLU A O 1
ATOM 600 N N . LEU A 1 73 ? -1.681 1.696 -4.186 1.00 96.94 73 LEU A N 1
ATOM 601 C CA . LEU A 1 73 ? -1.528 2.519 -5.365 1.00 96.94 73 LEU A CA 1
ATOM 602 C C . LEU A 1 73 ? -0.218 2.084 -6.032 1.00 96.94 73 LEU A C 1
ATOM 604 O O . LEU A 1 73 ? 0.854 2.336 -5.500 1.00 96.94 73 LEU A O 1
ATOM 608 N N . GLY A 1 74 ? -0.306 1.385 -7.164 1.00 95.38 74 GLY A N 1
ATOM 609 C CA . GLY A 1 74 ? 0.832 0.723 -7.809 1.00 95.38 74 GLY A CA 1
ATOM 610 C C . GLY A 1 74 ? 0.891 -0.767 -7.484 1.00 95.38 74 GLY A C 1
ATOM 611 O O . GLY A 1 74 ? 1.485 -1.178 -6.494 1.00 95.38 74 GLY A O 1
ATOM 612 N N . THR A 1 75 ? 0.288 -1.602 -8.333 1.00 96.19 75 THR A N 1
ATOM 613 C CA . THR A 1 75 ? 0.353 -3.067 -8.195 1.00 96.19 75 THR A CA 1
ATOM 614 C C . THR A 1 75 ? 1.682 -3.619 -8.718 1.00 96.19 75 THR A C 1
ATOM 616 O O . THR A 1 75 ? 2.237 -4.566 -8.157 1.00 96.19 75 THR A O 1
ATOM 619 N N . TRP A 1 76 ? 2.180 -3.074 -9.829 1.00 94.00 76 TRP A N 1
ATOM 620 C CA . TRP A 1 76 ? 3.318 -3.579 -10.594 1.00 94.00 76 TRP A CA 1
ATOM 621 C C . TRP A 1 76 ? 3.195 -5.085 -10.905 1.00 94.00 76 TRP A C 1
ATOM 623 O O . TRP A 1 76 ? 2.263 -5.523 -11.580 1.00 94.00 76 TRP A O 1
ATOM 633 N N . HIS A 1 77 ? 4.119 -5.915 -10.413 1.00 93.69 77 HIS A N 1
ATOM 634 C CA . HIS A 1 77 ? 4.045 -7.374 -10.544 1.00 93.69 77 HIS A CA 1
ATOM 635 C C . HIS A 1 77 ? 3.165 -8.054 -9.479 1.00 93.69 77 HIS A C 1
ATOM 637 O O . HIS A 1 77 ? 2.938 -9.264 -9.557 1.00 93.69 77 HIS A O 1
ATOM 643 N N . GLY A 1 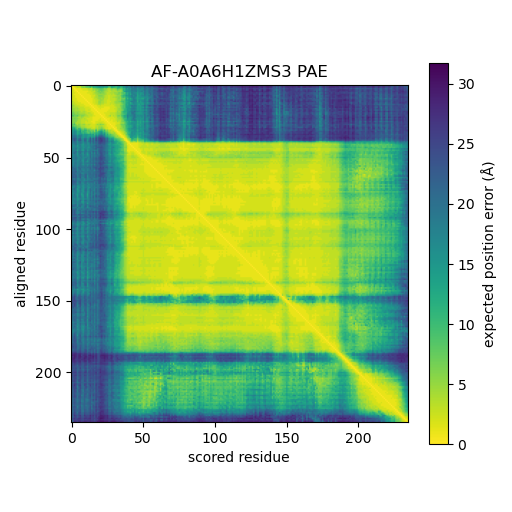78 ? 2.672 -7.293 -8.500 1.00 95.19 78 GLY A N 1
ATOM 644 C CA . GLY A 1 78 ? 1.666 -7.699 -7.524 1.00 95.19 78 GLY A CA 1
ATOM 645 C C . GLY A 1 78 ? 2.177 -8.556 -6.365 1.00 95.19 78 GLY A C 1
ATOM 646 O O . GLY A 1 78 ? 1.375 -9.137 -5.633 1.00 95.19 78 GLY A O 1
ATOM 647 N N . ALA A 1 79 ? 3.493 -8.668 -6.177 1.00 94.94 79 ALA A N 1
ATOM 648 C CA . ALA A 1 79 ? 4.070 -9.386 -5.042 1.00 94.94 79 ALA A CA 1
ATOM 649 C C . ALA A 1 79 ? 3.676 -8.755 -3.693 1.00 94.94 79 ALA A C 1
ATOM 651 O O . ALA A 1 79 ? 3.271 -9.466 -2.772 1.00 94.94 79 ALA A O 1
ATOM 652 N N . THR A 1 80 ? 3.725 -7.425 -3.605 1.00 95.44 80 THR A N 1
ATOM 653 C CA . THR A 1 80 ? 3.336 -6.653 -2.414 1.00 95.44 80 THR A CA 1
ATOM 654 C C . THR A 1 80 ? 1.850 -6.781 -2.113 1.00 95.44 80 THR A C 1
ATOM 656 O O . THR A 1 80 ? 1.479 -7.098 -0.981 1.00 95.44 80 THR A O 1
ATOM 659 N N . SER A 1 81 ? 1.003 -6.726 -3.141 1.00 97.62 81 SER A N 1
ATOM 660 C CA . SER A 1 81 ? -0.426 -7.026 -3.033 1.00 97.62 81 SER A CA 1
ATOM 661 C C . SER A 1 81 ? -0.698 -8.395 -2.408 1.00 97.62 81 SER A C 1
ATOM 663 O O . SER A 1 81 ? -1.623 -8.534 -1.609 1.00 97.62 81 SER A O 1
ATOM 665 N N . ILE A 1 82 ? 0.099 -9.421 -2.745 1.00 95.94 82 ILE A N 1
ATOM 666 C CA . ILE A 1 82 ? -0.051 -10.762 -2.163 1.00 95.94 82 ILE A CA 1
ATOM 667 C C . ILE A 1 82 ? 0.315 -10.753 -0.675 1.00 95.94 82 ILE A C 1
ATOM 669 O O . ILE A 1 82 ? -0.412 -11.343 0.125 1.00 95.94 82 ILE A O 1
ATOM 673 N N . ILE A 1 83 ? 1.395 -10.066 -0.285 1.00 94.94 83 ILE A N 1
ATOM 674 C CA . ILE A 1 83 ? 1.772 -9.899 1.129 1.00 94.94 83 ILE A CA 1
ATOM 675 C C . ILE A 1 83 ? 0.628 -9.233 1.900 1.00 94.94 83 ILE A C 1
ATOM 677 O O . ILE A 1 83 ? 0.197 -9.751 2.933 1.00 94.94 83 ILE A O 1
ATOM 681 N N . PHE A 1 84 ? 0.073 -8.138 1.374 1.00 97.44 84 PHE A N 1
ATOM 682 C CA . PHE A 1 84 ? -1.091 -7.484 1.967 1.00 97.44 84 PHE A CA 1
ATOM 683 C C . PHE A 1 84 ? -2.307 -8.411 2.039 1.00 97.44 84 PHE A C 1
ATOM 685 O O . PHE A 1 84 ? -2.963 -8.479 3.078 1.00 97.44 84 PHE A O 1
ATOM 692 N N . GLY A 1 85 ? -2.594 -9.166 0.977 1.00 96.88 85 GLY A N 1
ATOM 693 C CA . GLY A 1 85 ? -3.723 -10.093 0.937 1.00 96.88 85 GLY A CA 1
ATOM 694 C C . GLY A 1 85 ? -3.621 -11.192 1.990 1.00 96.88 85 GLY A C 1
ATOM 695 O O . GLY A 1 85 ? -4.606 -11.482 2.665 1.00 96.88 85 GLY A O 1
ATOM 696 N N . LEU A 1 86 ? -2.430 -11.760 2.190 1.00 93.94 86 LEU A N 1
ATOM 697 C CA . LEU A 1 86 ? -2.175 -12.746 3.244 1.00 93.94 86 LEU A CA 1
ATOM 698 C C . LEU A 1 86 ? -2.360 -12.146 4.645 1.00 93.94 86 LEU A C 1
ATOM 700 O O . LEU A 1 86 ? -2.966 -12.782 5.512 1.00 93.94 86 LEU A O 1
ATOM 704 N N . SER A 1 87 ? -1.887 -10.915 4.859 1.00 94.38 87 SER A N 1
ATOM 705 C CA . SER A 1 87 ? -2.066 -10.191 6.123 1.00 94.38 87 SER A CA 1
ATOM 706 C C . SER A 1 87 ? -3.539 -9.882 6.408 1.00 94.38 87 SER A C 1
ATOM 708 O O . SER A 1 87 ? -3.988 -10.021 7.547 1.00 94.38 87 SER A O 1
ATOM 710 N N . MET A 1 88 ? -4.310 -9.514 5.380 1.00 96.31 88 MET A N 1
ATOM 711 C CA . MET A 1 88 ? -5.737 -9.192 5.496 1.00 96.31 88 MET A CA 1
ATOM 712 C C . MET A 1 88 ? -6.632 -10.425 5.614 1.00 96.31 88 MET A C 1
ATOM 714 O O . MET A 1 88 ? -7.658 -10.360 6.291 1.00 96.31 88 MET A O 1
ATOM 718 N N . LEU A 1 89 ? -6.238 -11.567 5.040 1.00 92.31 89 LEU A N 1
ATOM 719 C CA . LEU A 1 89 ? -6.995 -12.818 5.140 1.00 92.31 89 LEU A CA 1
ATOM 720 C C . LEU A 1 89 ? -7.224 -13.225 6.604 1.00 92.31 89 LEU A C 1
ATOM 722 O O . LEU A 1 89 ? -8.333 -13.595 6.978 1.00 92.31 89 LEU A O 1
ATOM 726 N N . LYS A 1 90 ? -6.203 -13.079 7.458 1.00 86.56 90 LYS A N 1
ATOM 727 C CA . LYS A 1 90 ? -6.295 -13.379 8.901 1.00 86.56 90 LYS A CA 1
ATOM 728 C C . LYS A 1 90 ? -7.242 -12.453 9.670 1.00 86.56 90 LYS A C 1
ATOM 730 O O . LYS A 1 90 ? -7.614 -12.769 10.794 1.00 86.56 90 LYS A O 1
ATOM 735 N N . ARG A 1 91 ? -7.599 -11.310 9.084 1.00 90.81 91 ARG A N 1
ATOM 736 C CA . ARG A 1 91 ? -8.372 -10.231 9.718 1.00 90.81 91 ARG A CA 1
ATOM 737 C C . ARG A 1 91 ? -9.780 -10.108 9.166 1.00 90.81 91 ARG A C 1
ATOM 739 O O . ARG A 1 91 ? -10.493 -9.192 9.555 1.00 90.81 91 ARG A O 1
ATOM 746 N N . ASN A 1 92 ? -10.156 -10.972 8.221 1.00 93.81 92 ASN A N 1
ATOM 747 C CA . ASN A 1 92 ? -11.361 -10.784 7.417 1.00 93.81 92 ASN A CA 1
ATOM 748 C C . ASN A 1 92 ? -11.398 -9.394 6.734 1.00 93.81 92 ASN A C 1
ATOM 750 O O . ASN A 1 92 ? -12.457 -8.792 6.572 1.00 93.81 92 ASN A O 1
ATOM 754 N N . GLY A 1 93 ? -10.217 -8.869 6.386 1.00 96.12 93 GLY A N 1
ATOM 755 C CA . GLY A 1 93 ? -10.044 -7.582 5.719 1.00 96.12 93 GLY A CA 1
ATOM 756 C C . GLY A 1 93 ? -9.985 -7.721 4.199 1.00 96.12 93 GLY A C 1
ATOM 757 O O . GLY A 1 93 ? -10.161 -8.810 3.652 1.00 96.12 93 GLY A O 1
ATOM 758 N N . LYS A 1 94 ? -9.695 -6.618 3.502 1.00 98.00 94 LYS A N 1
ATOM 759 C CA . LYS A 1 94 ? -9.545 -6.603 2.036 1.00 98.00 94 LYS A CA 1
ATOM 760 C C . LYS A 1 94 ? -8.439 -5.677 1.547 1.00 98.00 94 LYS A C 1
ATOM 762 O O . LYS A 1 94 ? -8.114 -4.681 2.182 1.00 98.00 94 LYS A O 1
ATOM 767 N N . VAL A 1 95 ? -7.906 -5.989 0.375 1.00 98.62 95 VAL A N 1
ATOM 768 C CA . VAL A 1 95 ? -6.924 -5.182 -0.349 1.00 98.62 95 VAL A CA 1
ATOM 769 C C . VAL A 1 95 ? -7.548 -4.747 -1.664 1.00 98.62 95 VAL A C 1
ATOM 771 O O . VAL A 1 95 ? -8.068 -5.580 -2.407 1.00 98.62 95 VAL A O 1
ATOM 774 N N . ILE A 1 96 ? -7.504 -3.455 -1.967 1.00 98.62 96 ILE A N 1
ATOM 775 C CA . ILE A 1 96 ? -7.837 -2.932 -3.291 1.00 98.62 96 ILE A CA 1
ATOM 776 C C . ILE A 1 96 ? -6.560 -2.346 -3.867 1.00 98.62 96 ILE A C 1
ATOM 778 O O . ILE A 1 96 ? -6.013 -1.410 -3.296 1.00 98.62 96 ILE A O 1
ATOM 782 N N . THR A 1 97 ? -6.094 -2.905 -4.975 1.00 98.50 97 THR A N 1
ATOM 783 C CA . THR A 1 97 ? -4.847 -2.499 -5.617 1.00 98.50 97 THR A CA 1
ATOM 784 C C . THR A 1 97 ? -5.114 -1.922 -7.001 1.00 98.50 97 THR A C 1
ATOM 786 O O . THR A 1 97 ? -5.955 -2.441 -7.747 1.00 98.50 97 THR A O 1
ATOM 789 N N . TYR A 1 98 ? -4.454 -0.811 -7.310 1.00 98.12 98 TYR A N 1
ATOM 790 C CA . TYR A 1 98 ? -4.656 -0.036 -8.528 1.00 98.12 98 TYR A CA 1
ATOM 791 C C . TYR A 1 98 ? -3.379 0.012 -9.357 1.00 98.12 98 TYR A C 1
ATOM 793 O O . TYR A 1 98 ? -2.309 0.296 -8.830 1.00 98.12 98 TYR A O 1
ATOM 801 N N . ASP A 1 99 ? -3.505 -0.183 -10.668 1.00 96.88 99 ASP A N 1
ATOM 802 C CA . ASP A 1 99 ? -2.404 0.025 -11.611 1.00 96.88 99 ASP A CA 1
ATOM 803 C C . ASP A 1 99 ? -2.930 0.396 -13.003 1.00 96.88 99 ASP A C 1
ATOM 805 O O . ASP A 1 99 ? -4.073 0.099 -13.357 1.00 96.88 99 ASP A O 1
ATOM 809 N N . LEU A 1 100 ? -2.090 1.021 -13.822 1.00 95.06 100 LEU A N 1
ATOM 810 C CA . LEU A 1 100 ? -2.372 1.256 -15.237 1.00 95.06 100 LEU A CA 1
ATOM 811 C C . LEU A 1 100 ? -2.268 -0.034 -16.054 1.00 95.06 100 LEU A C 1
ATOM 813 O O . LEU A 1 100 ? -2.997 -0.206 -17.039 1.00 95.06 100 LEU A O 1
ATOM 817 N N . VAL A 1 101 ? -1.366 -0.929 -15.653 1.00 93.75 101 VAL A N 1
ATOM 818 C CA . VAL A 1 101 ? -1.056 -2.169 -16.360 1.00 93.75 101 VAL A CA 1
ATOM 819 C C . VAL A 1 101 ? -1.496 -3.355 -15.502 1.00 93.75 101 VAL A C 1
ATOM 821 O O . VAL A 1 101 ? -1.114 -3.448 -14.338 1.00 93.75 101 VAL A O 1
ATOM 824 N N . PRO A 1 102 ? -2.309 -4.281 -16.036 1.00 96.00 102 PRO A N 1
ATOM 825 C CA . PRO A 1 102 ? -2.713 -5.453 -15.280 1.00 96.00 102 PRO A CA 1
ATOM 826 C C . PRO A 1 102 ? -1.516 -6.381 -15.015 1.00 96.00 102 PRO A C 1
ATOM 828 O O . PRO A 1 102 ? -0.680 -6.566 -15.906 1.00 96.00 102 PRO A O 1
ATOM 831 N N . PRO A 1 103 ? -1.453 -7.028 -13.836 1.00 94.44 103 PRO A N 1
ATOM 832 C CA . PRO A 1 103 ? -0.523 -8.124 -13.599 1.00 94.44 103 PRO A CA 1
ATOM 833 C C . PRO A 1 103 ? -0.760 -9.296 -14.563 1.00 94.44 103 PRO A C 1
ATOM 835 O O . PRO A 1 103 ? -1.785 -9.393 -15.234 1.00 94.44 103 PRO A O 1
ATOM 838 N N . SER A 1 104 ? 0.181 -10.240 -14.601 1.00 95.69 104 SER A N 1
ATOM 839 C CA . SER A 1 104 ? 0.048 -11.449 -15.431 1.00 95.69 104 SER A CA 1
ATOM 840 C C . SER A 1 104 ? -1.150 -12.332 -15.038 1.00 95.69 104 SER A C 1
ATOM 842 O O . SER A 1 104 ? -1.520 -12.397 -13.866 1.00 95.69 104 SER A O 1
ATOM 844 N N . ASP A 1 105 ? -1.664 -13.147 -15.965 1.00 97.19 105 ASP A N 1
ATOM 845 C CA . ASP A 1 105 ? -2.697 -14.162 -15.673 1.00 97.19 105 ASP A CA 1
ATOM 846 C C . ASP A 1 105 ? -2.289 -15.132 -14.556 1.00 97.19 105 ASP A C 1
ATOM 848 O O . ASP A 1 105 ? -3.114 -15.598 -13.766 1.00 97.19 105 ASP A O 1
ATOM 852 N N . LYS A 1 106 ? -0.988 -15.435 -14.460 1.00 95.44 106 LYS A N 1
ATOM 853 C CA . LYS A 1 106 ? -0.436 -16.238 -13.367 1.00 95.44 106 LYS A CA 1
ATOM 854 C C . LYS A 1 106 ? -0.724 -15.585 -12.014 1.00 95.44 106 LYS A C 1
ATOM 856 O O . LYS A 1 106 ? -1.122 -16.288 -11.094 1.00 95.44 106 LYS A O 1
ATOM 861 N N . TRP A 1 107 ? -0.571 -14.265 -11.909 1.00 96.69 107 TRP A N 1
ATOM 862 C CA . TRP A 1 107 ? -0.867 -13.516 -10.688 1.00 96.69 107 TRP A CA 1
ATOM 863 C C . TRP A 1 107 ? -2.342 -13.625 -10.310 1.00 96.69 107 TRP A C 1
ATOM 865 O O . TRP A 1 107 ? -2.649 -14.023 -9.189 1.00 96.69 107 TRP A O 1
ATOM 875 N N . PHE A 1 108 ? -3.253 -13.397 -11.263 1.00 97.94 108 PHE A N 1
ATOM 876 C CA . PHE A 1 108 ? -4.694 -13.551 -11.031 1.00 97.94 108 PHE A CA 1
ATOM 877 C C . PHE A 1 108 ? -5.068 -14.960 -10.562 1.00 97.94 108 PHE A C 1
ATOM 879 O O . PHE A 1 108 ? -5.934 -15.120 -9.706 1.00 97.94 108 PHE A O 1
ATOM 886 N N . ASN A 1 109 ? -4.402 -15.990 -11.089 1.00 95.38 109 ASN A N 1
ATOM 887 C CA . ASN A 1 109 ? -4.580 -17.357 -10.612 1.00 95.38 109 ASN A CA 1
ATOM 888 C C . ASN A 1 109 ? -4.015 -17.568 -9.203 1.00 95.38 109 ASN A C 1
ATOM 890 O O . ASN A 1 109 ? -4.654 -18.247 -8.404 1.00 95.38 109 ASN A O 1
ATOM 894 N N . THR A 1 110 ? -2.854 -16.989 -8.885 1.00 93.50 110 THR A N 1
ATOM 895 C CA . THR A 1 110 ? -2.237 -17.086 -7.555 1.00 93.50 110 THR A CA 1
ATOM 896 C C . THR A 1 110 ? -3.080 -16.416 -6.474 1.00 93.50 110 THR A C 1
ATOM 898 O O . THR A 1 110 ? -3.175 -16.953 -5.375 1.00 93.50 110 THR A O 1
ATOM 901 N N . ILE A 1 111 ? -3.718 -15.281 -6.766 1.00 96.81 111 ILE A N 1
ATOM 902 C CA . ILE A 1 111 ? -4.528 -14.563 -5.773 1.00 96.81 111 ILE A CA 1
ATOM 903 C C . ILE A 1 111 ? -5.936 -15.142 -5.580 1.00 96.81 111 ILE A C 1
ATOM 905 O O . ILE A 1 111 ? -6.705 -14.607 -4.781 1.00 96.81 111 ILE A O 1
ATOM 909 N N . LYS A 1 112 ? -6.305 -16.228 -6.277 1.00 96.25 112 LYS A N 1
ATOM 910 C CA . LYS A 1 112 ? -7.594 -16.904 -6.060 1.00 96.25 112 LYS A CA 1
ATOM 911 C C . LYS A 1 112 ? -7.704 -17.349 -4.600 1.00 96.25 112 LYS A C 1
ATOM 913 O O . LYS A 1 112 ? -6.936 -18.186 -4.141 1.00 96.25 112 LYS A O 1
ATOM 918 N N . GLY A 1 113 ? -8.683 -16.796 -3.885 1.00 93.12 113 GLY A N 1
ATOM 919 C CA . GLY A 1 113 ? -8.905 -17.064 -2.460 1.00 93.12 113 GLY A CA 1
ATOM 920 C C . GLY A 1 113 ? -8.236 -16.067 -1.508 1.00 93.12 113 GLY A C 1
ATOM 921 O O . GLY A 1 113 ? -8.460 -16.150 -0.305 1.00 93.12 113 GLY A O 1
ATOM 922 N N . LEU A 1 114 ? -7.466 -15.103 -2.021 1.00 96.50 114 LEU A N 1
ATOM 923 C CA . LEU A 1 114 ? -7.013 -13.952 -1.243 1.00 96.50 114 LEU A CA 1
ATOM 924 C C . LEU A 1 114 ? -8.026 -12.807 -1.363 1.00 96.50 114 LEU A C 1
ATOM 926 O O . LEU A 1 114 ? -8.662 -12.661 -2.410 1.00 96.50 114 LEU A O 1
ATOM 930 N N . PRO A 1 115 ? -8.170 -11.954 -0.333 1.00 97.81 115 PRO A N 1
ATOM 931 C CA . PRO A 1 115 ? -9.122 -10.851 -0.351 1.00 97.81 115 PRO A CA 1
ATOM 932 C C . PRO A 1 115 ? -8.558 -9.643 -1.122 1.00 97.81 115 PRO A C 1
ATOM 934 O O . PRO A 1 115 ? -8.536 -8.526 -0.612 1.00 97.81 115 PRO A O 1
ATOM 937 N N . ILE A 1 116 ? -8.052 -9.874 -2.336 1.00 98.44 116 ILE A N 1
ATOM 938 C CA . ILE A 1 116 ? -7.412 -8.866 -3.186 1.00 98.44 116 ILE A CA 1
ATOM 939 C C . ILE A 1 116 ? -8.331 -8.542 -4.363 1.00 98.44 116 ILE A C 1
ATOM 941 O O . ILE A 1 116 ? -8.798 -9.431 -5.074 1.00 98.44 116 ILE A O 1
ATOM 945 N N . ILE A 1 117 ? -8.551 -7.252 -4.598 1.00 98.50 117 ILE A N 1
ATOM 946 C CA . ILE A 1 117 ? -9.310 -6.725 -5.727 1.00 98.50 117 ILE A CA 1
ATOM 947 C C . ILE A 1 117 ? -8.376 -5.847 -6.553 1.00 98.50 117 ILE A C 1
ATOM 949 O O . ILE A 1 117 ? -7.965 -4.783 -6.099 1.00 98.50 117 ILE A O 1
ATOM 953 N N . PHE A 1 118 ? -8.082 -6.262 -7.783 1.00 98.44 118 PHE A N 1
ATOM 954 C CA . PHE A 1 118 ? -7.334 -5.440 -8.732 1.00 98.44 118 PHE A CA 1
ATOM 955 C C . PHE A 1 118 ? -8.260 -4.495 -9.512 1.00 98.44 118 PHE A C 1
ATOM 957 O O . PHE A 1 118 ? -9.361 -4.877 -9.929 1.00 98.44 118 PHE A O 1
ATOM 964 N N . LYS A 1 119 ? -7.803 -3.262 -9.735 1.00 98.25 119 LYS A N 1
ATOM 965 C CA . LYS A 1 119 ? -8.482 -2.235 -10.529 1.00 98.25 119 LYS A CA 1
ATOM 966 C C . LYS A 1 119 ? -7.499 -1.626 -11.528 1.00 98.25 119 LYS A C 1
ATOM 968 O O . LYS A 1 119 ? -6.625 -0.856 -11.148 1.00 98.25 119 LYS A O 1
ATOM 973 N N . GLN A 1 120 ? -7.702 -1.892 -12.820 1.00 97.81 120 GLN A N 1
ATOM 974 C CA . GLN A 1 120 ? -6.908 -1.247 -13.866 1.00 97.81 120 GLN A CA 1
ATOM 975 C C . GLN A 1 120 ? -7.350 0.212 -14.061 1.00 97.81 120 GLN A C 1
ATOM 977 O O . GLN A 1 120 ? -8.300 0.480 -14.806 1.00 97.81 120 GLN A O 1
ATOM 982 N N . LYS A 1 121 ? -6.735 1.157 -13.347 1.00 97.31 121 LYS A N 1
ATOM 983 C CA . LYS A 1 121 ? -7.100 2.580 -13.364 1.00 97.31 121 LYS A CA 1
ATOM 984 C C . LYS A 1 121 ? -5.891 3.467 -13.121 1.00 97.31 121 LYS A C 1
ATOM 986 O O . LYS A 1 121 ? -4.979 3.128 -12.383 1.00 97.31 121 LYS A O 1
ATOM 991 N N . ASP A 1 122 ? -5.960 4.655 -13.705 1.00 95.50 122 ASP A N 1
ATOM 992 C CA . ASP A 1 122 ? -5.056 5.755 -13.395 1.00 95.50 122 ASP A CA 1
ATOM 993 C C . ASP A 1 122 ? -5.481 6.400 -12.074 1.00 95.50 122 ASP A C 1
ATOM 995 O O . ASP A 1 122 ? -6.582 6.957 -11.986 1.00 95.50 122 ASP A O 1
ATOM 999 N N . ILE A 1 123 ? -4.621 6.317 -11.064 1.00 95.88 123 ILE A N 1
ATOM 1000 C CA . ILE A 1 123 ? -4.871 6.850 -9.724 1.00 95.88 123 ILE A CA 1
ATOM 1001 C C . ILE A 1 123 ? -4.907 8.385 -9.686 1.00 95.88 123 ILE A C 1
ATOM 1003 O O . ILE A 1 123 ? -5.483 8.951 -8.766 1.00 95.88 123 ILE A O 1
ATOM 1007 N N . PHE A 1 124 ? -4.364 9.085 -10.685 1.00 94.31 124 PHE A N 1
ATOM 1008 C CA . PHE A 1 124 ? -4.366 10.552 -10.712 1.00 94.31 124 PHE A CA 1
ATOM 1009 C C . PHE A 1 124 ? -5.627 11.130 -11.365 1.00 94.31 124 PHE A C 1
ATOM 1011 O O . PHE A 1 124 ? -5.879 12.335 -11.300 1.00 94.31 124 PHE A O 1
ATOM 1018 N N . LYS A 1 125 ? -6.455 10.293 -12.004 1.00 95.88 125 LYS A N 1
ATOM 1019 C CA . LYS A 1 125 ? -7.733 10.743 -12.568 1.00 95.88 125 LYS A CA 1
ATOM 1020 C C . LYS A 1 125 ? -8.733 11.025 -11.456 1.00 95.88 125 LYS A C 1
ATOM 1022 O O . LYS A 1 125 ? -8.965 10.184 -10.593 1.00 95.88 125 LYS A O 1
ATOM 1027 N N . GLU A 1 126 ? -9.430 12.154 -11.565 1.00 95.81 126 GLU A N 1
ATOM 1028 C CA . GLU A 1 126 ? -10.434 12.597 -10.586 1.00 95.81 126 GLU A CA 1
ATOM 1029 C C . GLU A 1 126 ? -11.489 11.526 -10.279 1.00 95.81 126 GLU A C 1
ATOM 1031 O O . GLU A 1 126 ? -11.801 11.252 -9.126 1.00 95.81 126 GLU A O 1
ATOM 1036 N N . LYS A 1 127 ? -11.969 10.821 -11.310 1.00 97.88 127 LYS A N 1
ATOM 1037 C CA . LYS A 1 127 ? -12.900 9.696 -11.145 1.00 97.88 127 LYS A CA 1
ATOM 1038 C C . LYS A 1 127 ? -12.346 8.597 -10.229 1.00 97.88 127 LYS A C 1
ATOM 1040 O O . LYS A 1 127 ? -13.097 8.044 -9.430 1.00 97.88 127 LYS A O 1
ATOM 1045 N N . THR A 1 128 ? -11.067 8.253 -10.370 1.00 97.50 128 THR A N 1
ATOM 1046 C CA . THR A 1 128 ? -10.421 7.216 -9.553 1.00 97.50 128 THR A CA 1
ATOM 1047 C C . THR A 1 128 ? -10.229 7.705 -8.122 1.00 97.50 128 THR A C 1
ATOM 1049 O O . THR A 1 128 ? -10.520 6.962 -7.191 1.00 97.50 128 THR A O 1
ATOM 1052 N N . LYS A 1 129 ? -9.849 8.974 -7.935 1.00 96.56 129 LYS A N 1
ATOM 1053 C CA . LYS A 1 129 ? -9.751 9.595 -6.607 1.00 96.56 129 LYS A CA 1
ATOM 1054 C C . LYS A 1 129 ? -11.090 9.603 -5.874 1.00 96.56 129 LYS A C 1
ATOM 1056 O O . LYS A 1 129 ? -11.151 9.173 -4.730 1.00 96.56 129 LYS A O 1
ATOM 1061 N N . ILE A 1 130 ? -12.178 9.990 -6.545 1.00 97.12 130 ILE A N 1
ATOM 1062 C CA . ILE A 1 130 ? -13.541 9.931 -5.987 1.00 97.12 130 ILE A CA 1
ATOM 1063 C C . ILE A 1 130 ? -13.921 8.492 -5.617 1.00 97.12 130 ILE A C 1
ATOM 1065 O O . ILE A 1 130 ? -14.543 8.252 -4.582 1.00 97.12 130 ILE A O 1
ATOM 1069 N N . GLU A 1 131 ? -13.568 7.514 -6.450 1.00 98.06 131 GLU A N 1
ATOM 1070 C CA . GLU A 1 131 ? -13.806 6.102 -6.152 1.00 98.06 131 GLU A CA 1
ATOM 1071 C C . GLU A 1 131 ? -13.046 5.638 -4.912 1.00 98.06 131 GLU A C 1
ATOM 1073 O O . GLU A 1 131 ? -13.649 5.001 -4.053 1.00 98.06 131 GLU A O 1
ATOM 1078 N N . ILE A 1 132 ? -11.766 5.991 -4.784 1.00 97.31 132 ILE A N 1
ATOM 1079 C CA . ILE A 1 132 ? -10.954 5.654 -3.613 1.00 97.31 132 ILE A CA 1
ATOM 1080 C C . ILE A 1 132 ? -11.490 6.369 -2.369 1.00 97.31 132 ILE A C 1
ATOM 1082 O O . ILE A 1 132 ? -11.732 5.713 -1.360 1.00 97.31 132 ILE A O 1
ATOM 1086 N N . ALA A 1 133 ? -11.804 7.663 -2.459 1.00 96.19 133 ALA A N 1
ATOM 1087 C CA . ALA A 1 133 ? -12.419 8.434 -1.378 1.00 96.19 133 ALA A CA 1
ATOM 1088 C C . ALA A 1 133 ? -13.750 7.823 -0.907 1.00 96.19 133 ALA A C 1
ATOM 1090 O O . ALA A 1 133 ? -14.059 7.800 0.282 1.00 96.19 133 ALA A O 1
ATOM 1091 N N . ASN A 1 134 ? -14.553 7.282 -1.826 1.00 97.12 134 ASN A N 1
ATOM 1092 C CA . ASN A 1 134 ? -15.755 6.534 -1.464 1.00 97.12 134 ASN A CA 1
ATOM 1093 C C . ASN A 1 134 ? -15.425 5.162 -0.874 1.00 97.12 134 ASN A C 1
ATOM 1095 O O . ASN A 1 134 ? -16.086 4.735 0.072 1.00 97.12 134 ASN A O 1
ATOM 1099 N N . ALA A 1 135 ? -14.409 4.481 -1.404 1.00 96.25 135 ALA A N 1
ATOM 1100 C CA . ALA A 1 135 ? -13.985 3.179 -0.927 1.00 96.25 135 ALA A CA 1
ATOM 1101 C C . ALA A 1 135 ? -13.480 3.236 0.515 1.00 96.25 135 ALA A C 1
ATOM 1103 O O . ALA A 1 135 ? -13.667 2.257 1.217 1.00 96.25 135 ALA A O 1
ATOM 1104 N N . ILE A 1 136 ? -12.897 4.332 0.997 1.00 95.25 136 ILE A N 1
ATOM 1105 C CA . ILE A 1 136 ? -12.394 4.431 2.382 1.00 95.25 136 ILE A CA 1
ATOM 1106 C C . ILE A 1 136 ? -13.474 4.824 3.412 1.00 95.25 136 ILE A C 1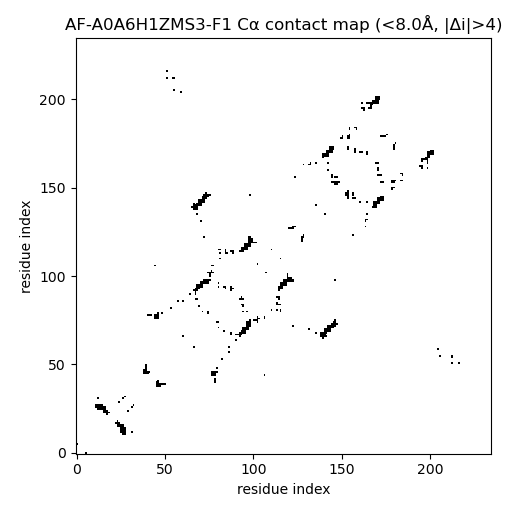
ATOM 1108 O O . ILE A 1 136 ? -13.229 4.826 4.619 1.00 95.25 136 ILE A O 1
ATOM 1112 N N . LYS A 1 137 ? -14.704 5.145 2.989 1.00 94.50 137 LYS A N 1
ATOM 1113 C CA . LYS A 1 137 ? -15.785 5.520 3.919 1.00 94.50 137 LYS A CA 1
ATOM 1114 C C . LYS A 1 137 ? -16.131 4.366 4.869 1.00 94.50 137 LYS A C 1
ATOM 1116 O O . LYS A 1 137 ? -16.253 3.222 4.447 1.00 94.50 137 LYS A O 1
ATOM 1121 N N . GLY A 1 138 ? -16.311 4.689 6.153 1.00 91.44 138 GLY A N 1
ATOM 1122 C CA . GLY A 1 138 ? -16.786 3.751 7.183 1.00 91.44 138 GLY A CA 1
ATOM 1123 C C . GLY A 1 138 ? -15.775 2.729 7.724 1.00 91.44 138 GLY A C 1
ATOM 1124 O O . GLY A 1 138 ? -16.112 2.020 8.662 1.00 91.44 138 GLY A O 1
ATOM 1125 N N . GLU A 1 139 ? -14.553 2.656 7.191 1.00 93.75 139 GLU A N 1
ATOM 1126 C CA . GLU A 1 139 ? -13.521 1.692 7.623 1.00 93.75 139 GLU A CA 1
ATOM 1127 C C . GLU A 1 139 ? -12.190 2.415 7.858 1.00 93.75 139 GLU A C 1
ATOM 1129 O O . GLU A 1 139 ? -11.872 3.296 7.067 1.00 93.75 139 GLU A O 1
ATOM 1134 N N . THR A 1 140 ? -11.410 2.081 8.887 1.00 94.88 140 THR A N 1
ATOM 1135 C CA . THR A 1 140 ? -10.030 2.590 8.999 1.00 94.88 140 THR A CA 1
ATOM 1136 C C . THR A 1 140 ? -9.159 1.903 7.956 1.00 94.88 140 THR A C 1
ATOM 1138 O O . THR A 1 140 ? -9.172 0.668 7.852 1.00 94.88 140 THR A O 1
ATOM 1141 N N . VAL A 1 141 ? -8.432 2.688 7.160 1.00 97.50 141 VAL A N 1
ATOM 1142 C CA . VAL A 1 141 ? -7.638 2.155 6.048 1.00 97.50 141 VAL A CA 1
ATOM 1143 C C . VAL A 1 141 ? -6.152 2.468 6.175 1.00 97.50 141 VAL A C 1
ATOM 1145 O O . VAL A 1 141 ? -5.754 3.473 6.759 1.00 97.50 141 VAL A O 1
ATOM 1148 N N . LEU A 1 142 ? -5.338 1.617 5.552 1.00 97.69 142 LEU A N 1
ATOM 1149 C CA . LEU A 1 142 ? -3.963 1.933 5.177 1.00 97.69 142 LEU A CA 1
ATOM 1150 C C . LEU A 1 142 ? -3.916 2.214 3.673 1.00 97.69 142 LEU A C 1
ATOM 1152 O O . LEU A 1 142 ? -4.257 1.340 2.875 1.00 97.69 142 LEU A O 1
ATOM 1156 N N . ILE A 1 143 ? -3.480 3.406 3.281 1.00 96.94 143 ILE A N 1
ATOM 1157 C CA . ILE A 1 143 ? -3.175 3.749 1.891 1.00 96.94 143 ILE A CA 1
ATOM 1158 C C . ILE A 1 143 ? -1.668 3.581 1.681 1.00 96.94 143 ILE A C 1
ATOM 1160 O O . ILE A 1 143 ? -0.875 4.223 2.362 1.00 96.94 143 ILE A O 1
ATOM 1164 N N . PHE A 1 144 ? -1.271 2.704 0.762 1.00 96.31 144 PHE A N 1
ATOM 1165 C CA . PHE A 1 144 ? 0.117 2.456 0.387 1.00 96.31 144 PHE A CA 1
ATOM 1166 C C . PHE A 1 144 ? 0.412 3.070 -0.983 1.00 96.31 144 PHE A C 1
ATOM 1168 O O . PHE A 1 144 ? -0.197 2.664 -1.971 1.00 96.31 144 PHE A O 1
ATOM 1175 N N . CYS A 1 145 ? 1.332 4.031 -1.021 1.00 94.31 145 CYS A N 1
ATOM 1176 C CA . CYS A 1 145 ? 1.706 4.806 -2.198 1.00 94.31 145 CYS A CA 1
ATOM 1177 C C . CYS A 1 145 ? 3.007 4.273 -2.827 1.00 94.31 145 CYS A C 1
ATOM 1179 O O . CYS A 1 145 ? 4.084 4.454 -2.247 1.00 94.31 145 CYS A O 1
ATOM 1181 N N . ASP A 1 146 ? 2.913 3.628 -3.994 1.00 92.38 146 ASP A N 1
ATOM 1182 C CA . ASP A 1 146 ? 4.045 3.085 -4.763 1.00 92.38 146 ASP A CA 1
ATOM 1183 C C . ASP A 1 146 ? 3.803 3.074 -6.294 1.00 92.38 146 ASP A C 1
ATOM 1185 O O . ASP A 1 146 ? 4.374 2.272 -7.033 1.00 92.38 146 ASP A O 1
ATOM 1189 N N . ALA A 1 147 ? 2.952 3.962 -6.820 1.00 84.00 147 ALA A N 1
ATOM 1190 C CA . ALA A 1 147 ? 2.529 3.921 -8.225 1.00 84.00 147 ALA A CA 1
ATOM 1191 C C . ALA A 1 147 ? 3.507 4.576 -9.219 1.00 84.00 147 ALA A C 1
ATOM 1193 O O . ALA A 1 147 ? 3.302 4.500 -10.434 1.00 84.00 147 ALA A O 1
ATOM 1194 N N . GLY A 1 148 ? 4.546 5.268 -8.745 1.00 69.50 148 GLY A N 1
ATOM 1195 C CA . GLY A 1 148 ? 5.464 6.046 -9.585 1.00 69.50 148 GLY A CA 1
ATOM 1196 C C . GLY A 1 148 ? 6.861 5.438 -9.715 1.00 69.50 148 GLY A C 1
ATOM 1197 O O . GLY A 1 148 ? 7.447 5.033 -8.729 1.00 69.50 148 GLY A O 1
ATOM 1198 N N . MET A 1 149 ? 7.470 5.463 -10.906 1.00 65.00 149 MET A N 1
ATOM 1199 C CA . MET A 1 149 ? 8.924 5.217 -11.053 1.00 65.00 149 MET A CA 1
ATOM 1200 C C . MET A 1 149 ? 9.768 6.501 -10.954 1.00 65.00 149 MET A C 1
ATOM 1202 O O . MET A 1 149 ? 10.987 6.454 -11.093 1.00 65.00 149 MET A O 1
ATOM 1206 N N . ALA A 1 150 ? 9.127 7.662 -10.793 1.00 62.84 150 ALA A N 1
ATOM 1207 C CA . ALA A 1 150 ? 9.789 8.959 -10.768 1.00 62.84 150 ALA A CA 1
ATOM 1208 C C . ALA A 1 150 ? 9.447 9.725 -9.487 1.00 62.84 150 ALA A C 1
ATOM 1210 O O . ALA A 1 150 ? 8.287 9.785 -9.076 1.00 62.84 150 ALA A O 1
ATOM 1211 N N . TYR A 1 151 ? 10.460 10.400 -8.945 1.00 59.34 151 TYR A N 1
ATOM 1212 C CA . TYR A 1 151 ? 10.415 11.260 -7.758 1.00 59.34 151 TYR A CA 1
ATOM 1213 C C . TYR A 1 151 ? 9.193 12.189 -7.686 1.00 59.34 151 TYR A C 1
ATOM 1215 O O . TYR A 1 151 ? 8.540 12.331 -6.648 1.00 59.34 151 TYR A O 1
ATOM 1223 N N . THR A 1 152 ? 8.859 12.821 -8.816 1.00 63.72 152 THR A N 1
ATOM 1224 C CA . THR A 1 152 ? 7.758 13.787 -8.910 1.00 63.72 152 THR A CA 1
ATOM 1225 C C . THR A 1 152 ? 6.390 13.123 -8.776 1.00 63.72 152 THR A C 1
ATOM 1227 O O . THR A 1 152 ? 5.458 13.749 -8.276 1.00 63.72 152 THR A O 1
ATOM 1230 N N . LEU A 1 153 ? 6.261 11.856 -9.177 1.00 80.38 153 LEU A N 1
ATOM 1231 C CA . LEU A 1 153 ? 5.001 11.121 -9.125 1.00 80.38 153 LEU A CA 1
ATOM 1232 C C . LEU A 1 153 ? 4.734 10.541 -7.737 1.00 80.38 153 LEU A C 1
ATOM 1234 O O . LEU A 1 153 ? 3.616 10.704 -7.263 1.00 80.38 153 LEU A O 1
ATOM 1238 N N . LYS A 1 154 ? 5.737 9.968 -7.053 1.00 84.06 154 LYS A N 1
ATOM 1239 C CA . LYS A 1 154 ? 5.555 9.438 -5.683 1.00 84.06 154 LYS A CA 1
ATOM 1240 C C . LYS A 1 154 ? 5.182 10.533 -4.688 1.00 84.06 154 LYS A C 1
ATOM 1242 O O . LYS A 1 154 ? 4.275 10.395 -3.874 1.00 84.06 154 LYS A O 1
ATOM 1247 N N . SER A 1 155 ? 5.841 11.680 -4.810 1.00 84.62 155 SER A N 1
ATOM 1248 C CA . SER A 1 155 ? 5.557 12.841 -3.969 1.00 84.62 155 SER A CA 1
ATOM 1249 C C . SER A 1 155 ? 4.176 13.441 -4.243 1.00 84.62 155 SER A C 1
ATOM 1251 O O . SER A 1 155 ? 3.497 13.901 -3.326 1.00 84.62 155 SER A O 1
ATOM 1253 N N . LYS A 1 156 ? 3.737 13.435 -5.508 1.00 87.69 156 LYS A N 1
ATOM 1254 C CA . LYS A 1 156 ? 2.382 13.844 -5.892 1.00 87.69 156 LYS A CA 1
ATOM 1255 C C . LYS A 1 156 ? 1.332 12.864 -5.369 1.00 87.69 156 LYS A C 1
ATOM 1257 O O . LYS A 1 156 ? 0.312 13.301 -4.853 1.00 87.69 156 LYS A O 1
ATOM 1262 N N . GLU A 1 157 ? 1.586 11.569 -5.500 1.00 89.81 157 GLU A N 1
ATOM 1263 C CA . GLU A 1 157 ? 0.732 10.491 -5.008 1.00 89.81 157 GLU A CA 1
ATOM 1264 C C . GLU A 1 157 ? 0.512 10.614 -3.502 1.00 89.81 157 GLU A C 1
ATOM 1266 O O . GLU A 1 157 ? -0.626 10.766 -3.068 1.00 89.81 157 GLU A O 1
ATOM 1271 N N . LEU A 1 158 ? 1.592 10.665 -2.715 1.00 88.94 158 LEU A N 1
ATOM 1272 C CA . LEU A 1 158 ? 1.487 10.855 -1.273 1.00 88.94 158 LEU A CA 1
ATOM 1273 C C . LEU A 1 158 ? 0.652 12.096 -0.936 1.00 88.94 158 LEU A C 1
ATOM 1275 O O . LEU A 1 158 ? -0.287 12.015 -0.154 1.00 88.94 158 LEU A O 1
ATOM 1279 N N . ARG A 1 159 ? 0.937 13.228 -1.585 1.00 86.25 159 ARG A N 1
ATOM 1280 C CA . ARG A 1 159 ? 0.212 14.482 -1.364 1.00 86.25 159 ARG A CA 1
ATOM 1281 C C . ARG A 1 159 ? -1.284 14.354 -1.652 1.00 86.25 159 ARG A C 1
ATOM 1283 O O . ARG A 1 159 ? -2.088 14.685 -0.791 1.00 86.25 159 ARG A O 1
ATOM 1290 N N . GLU A 1 160 ? -1.669 13.879 -2.837 1.00 90.12 160 GLU A N 1
ATOM 1291 C CA . GLU A 1 160 ? -3.082 13.771 -3.225 1.00 90.12 160 GLU A CA 1
ATOM 1292 C C . GLU A 1 160 ? -3.854 12.824 -2.303 1.00 90.12 160 GLU A C 1
ATOM 1294 O O . GLU A 1 160 ? -4.986 13.122 -1.918 1.00 90.12 160 GLU A O 1
ATOM 1299 N N . TYR A 1 161 ? -3.240 11.708 -1.915 1.00 91.62 161 TYR A N 1
ATOM 1300 C CA . TYR A 1 161 ? -3.917 10.690 -1.125 1.00 91.62 161 TYR A CA 1
ATOM 1301 C C . TYR A 1 161 ? -3.922 10.970 0.378 1.00 91.62 161 TYR A C 1
ATOM 1303 O O . TYR A 1 161 ? -4.865 10.556 1.049 1.00 91.62 161 TYR A O 1
ATOM 1311 N N . CYS A 1 162 ? -2.984 11.765 0.896 1.00 89.56 162 CYS A N 1
ATOM 1312 C CA . CYS A 1 162 ? -3.071 12.301 2.255 1.00 89.56 162 CYS A CA 1
ATOM 1313 C C . CYS A 1 162 ? -4.280 13.224 2.454 1.00 89.56 162 CYS A C 1
ATOM 1315 O O . CYS A 1 162 ? -4.876 13.201 3.524 1.00 89.56 162 CYS A O 1
ATOM 1317 N N . PHE A 1 163 ? -4.690 13.984 1.432 1.00 86.31 163 PHE A N 1
ATOM 1318 C CA . PHE A 1 163 ? -5.918 14.794 1.494 1.00 86.31 163 PHE A CA 1
ATOM 1319 C C . PHE A 1 163 ? -7.200 13.989 1.254 1.00 86.31 163 PHE A C 1
ATOM 1321 O O . PHE A 1 163 ? -8.292 14.457 1.569 1.00 86.31 163 PHE A O 1
ATOM 1328 N N . ILE A 1 164 ? -7.085 12.791 0.678 1.00 91.31 164 ILE A N 1
ATOM 1329 C CA . ILE A 1 164 ? -8.208 11.857 0.547 1.00 91.31 164 ILE A CA 1
ATOM 1330 C C . ILE A 1 164 ? -8.412 11.085 1.852 1.00 91.31 164 ILE A C 1
ATOM 1332 O O . ILE A 1 164 ? -9.556 10.809 2.208 1.00 91.31 164 ILE A O 1
ATOM 1336 N N . ALA A 1 165 ? -7.330 10.744 2.555 1.00 90.12 165 ALA A N 1
ATOM 1337 C CA . ALA A 1 165 ? -7.376 10.084 3.852 1.00 90.12 165 ALA A CA 1
ATOM 1338 C C . ALA A 1 165 ? -8.194 10.905 4.861 1.00 90.12 165 ALA A C 1
ATOM 1340 O O . ALA A 1 165 ? -8.107 12.132 4.923 1.00 90.12 165 ALA A O 1
ATOM 1341 N N . LYS A 1 166 ? -9.003 10.216 5.665 1.00 91.19 166 LYS A N 1
ATOM 1342 C CA . LYS A 1 166 ? -9.761 10.833 6.766 1.00 91.19 166 LYS A CA 1
ATOM 1343 C C . LYS A 1 166 ? -8.994 10.681 8.088 1.00 91.19 166 LYS A C 1
ATOM 1345 O O . LYS A 1 166 ? -8.124 9.814 8.184 1.00 91.19 166 LYS A O 1
ATOM 1350 N N . PRO A 1 167 ? -9.338 11.457 9.132 1.00 89.62 167 PRO A N 1
ATOM 1351 C CA . PRO A 1 167 ? -8.750 11.274 10.454 1.00 89.62 167 PRO A CA 1
ATOM 1352 C C . PRO A 1 167 ? -8.835 9.819 10.929 1.00 89.62 167 PRO A C 1
ATOM 1354 O O . PRO A 1 167 ? -9.889 9.184 10.824 1.00 89.62 167 PRO A O 1
ATOM 1357 N N . GLY A 1 168 ? -7.717 9.304 11.440 1.00 91.38 168 GLY A N 1
ATOM 1358 C CA . GLY A 1 168 ? -7.563 7.909 11.857 1.00 91.38 168 GLY A CA 1
ATOM 1359 C C . GLY A 1 168 ? -7.098 6.944 10.762 1.00 91.38 168 GLY A C 1
ATOM 1360 O O . GLY A 1 168 ? -6.667 5.848 11.105 1.00 91.38 168 GLY A O 1
ATOM 1361 N N . ASP A 1 169 ? -7.132 7.324 9.480 1.00 93.94 169 ASP A N 1
ATOM 1362 C CA . ASP A 1 169 ? -6.481 6.542 8.425 1.00 93.94 169 ASP A CA 1
ATOM 1363 C C . ASP A 1 169 ? -4.953 6.703 8.477 1.00 93.94 169 ASP A C 1
ATOM 1365 O O . ASP A 1 169 ? -4.404 7.659 9.036 1.00 93.94 169 ASP A O 1
ATOM 1369 N N . TYR A 1 170 ? -4.267 5.759 7.835 1.00 95.25 170 TYR A N 1
ATOM 1370 C CA . TYR A 1 170 ? -2.815 5.721 7.726 1.00 95.25 170 TYR A CA 1
ATOM 1371 C C . TYR A 1 170 ? -2.399 5.843 6.267 1.00 95.25 170 TYR A C 1
ATOM 1373 O O . TYR A 1 170 ? -2.973 5.186 5.396 1.00 95.25 170 TYR A O 1
ATOM 1381 N N . VAL A 1 171 ? -1.363 6.637 5.999 1.00 92.38 171 VAL A N 1
ATOM 1382 C CA . VAL A 1 171 ? -0.756 6.728 4.667 1.00 92.38 171 VAL A CA 1
ATOM 1383 C C . VAL A 1 171 ? 0.721 6.365 4.763 1.00 92.38 171 VAL A C 1
ATOM 1385 O O . VAL A 1 171 ? 1.461 6.913 5.578 1.00 92.38 171 VAL A O 1
ATOM 1388 N N . LEU A 1 172 ? 1.142 5.415 3.935 1.00 91.88 172 LEU A N 1
ATOM 1389 C CA . LEU A 1 172 ? 2.507 4.913 3.848 1.00 91.88 172 LEU A CA 1
ATOM 1390 C C . LEU A 1 172 ? 3.032 5.168 2.438 1.00 91.88 172 LEU A C 1
ATOM 1392 O O . LEU A 1 172 ? 2.420 4.743 1.464 1.00 91.88 172 LEU A O 1
ATOM 1396 N N . SER A 1 173 ? 4.191 5.811 2.333 1.00 89.81 173 SER A N 1
ATOM 1397 C CA . SER A 1 173 ? 4.898 5.984 1.064 1.00 89.81 173 SER A CA 1
ATOM 1398 C C . SER A 1 173 ? 6.063 5.019 0.959 1.00 89.81 173 SER A C 1
ATOM 1400 O O . SER A 1 173 ? 6.838 4.873 1.907 1.00 89.81 173 SER A O 1
ATOM 1402 N N . HIS A 1 174 ? 6.241 4.425 -0.217 1.00 86.44 174 HIS A N 1
ATOM 1403 C CA . HIS A 1 174 ? 7.506 3.794 -0.568 1.00 86.44 174 HIS A CA 1
ATOM 1404 C C . HIS A 1 174 ? 8.615 4.850 -0.745 1.00 86.44 174 HIS A C 1
ATOM 1406 O O . HIS A 1 174 ? 8.325 6.024 -0.992 1.00 86.44 174 HIS A O 1
ATOM 1412 N N . ASP A 1 175 ? 9.879 4.430 -0.613 1.00 84.56 175 ASP A N 1
ATOM 1413 C CA . ASP A 1 175 ? 11.077 5.261 -0.838 1.00 84.56 175 ASP A CA 1
ATOM 1414 C C . ASP A 1 175 ? 11.111 6.589 -0.058 1.00 84.56 175 ASP A C 1
ATOM 1416 O O . ASP A 1 175 ? 11.544 7.633 -0.555 1.00 84.56 175 ASP A O 1
ATOM 1420 N N . TRP A 1 176 ? 10.654 6.576 1.193 1.00 80.88 176 TRP A N 1
ATOM 1421 C CA . TRP A 1 176 ? 10.790 7.744 2.057 1.00 80.88 176 TRP A CA 1
ATOM 1422 C C . TRP A 1 176 ? 12.234 7.997 2.480 1.00 80.88 176 TRP A C 1
ATOM 1424 O O . TRP A 1 176 ? 13.006 7.075 2.740 1.00 80.88 176 TRP A O 1
ATOM 1434 N N . GLY A 1 177 ? 12.598 9.274 2.555 1.00 80.06 177 GLY A N 1
ATOM 1435 C CA . GLY A 1 177 ? 13.963 9.739 2.781 1.00 80.06 177 GLY A CA 1
ATOM 1436 C C . GLY A 1 177 ? 14.844 9.670 1.531 1.00 80.06 177 GLY A C 1
ATOM 1437 O O . GLY A 1 177 ? 15.911 10.284 1.511 1.00 80.06 177 GLY A O 1
ATOM 1438 N N . THR A 1 178 ? 14.402 8.984 0.472 1.00 81.88 178 THR A N 1
ATOM 1439 C CA . THR A 1 178 ? 15.112 8.885 -0.808 1.00 81.88 178 THR A CA 1
ATOM 1440 C C . THR A 1 178 ? 14.362 9.634 -1.907 1.00 81.88 178 THR A C 1
ATOM 1442 O O . THR A 1 178 ? 14.818 10.698 -2.331 1.00 81.88 178 THR A O 1
ATOM 1445 N N . GLU A 1 179 ? 13.206 9.124 -2.338 1.00 79.50 179 GLU A N 1
ATOM 1446 C CA . GLU A 1 179 ? 12.372 9.722 -3.389 1.00 79.50 179 GLU A CA 1
ATOM 1447 C C . GLU A 1 179 ? 11.244 10.596 -2.846 1.00 79.50 179 GLU A C 1
ATOM 1449 O O . GLU A 1 179 ? 10.822 11.555 -3.492 1.00 79.50 179 GLU A O 1
ATOM 1454 N N . VAL A 1 180 ? 10.771 10.292 -1.641 1.00 79.88 180 VAL A N 1
ATOM 1455 C CA . VAL A 1 180 ? 9.762 11.093 -0.956 1.00 79.88 180 VAL A CA 1
ATOM 1456 C C . VAL A 1 180 ? 10.375 11.692 0.293 1.00 79.88 180 VAL A C 1
ATOM 1458 O O . VAL A 1 180 ? 10.975 10.996 1.107 1.00 79.88 180 VAL A O 1
ATOM 1461 N N . LYS A 1 181 ? 10.254 13.008 0.432 1.00 82.12 181 LYS A N 1
ATOM 1462 C CA . LYS A 1 181 ? 10.787 13.761 1.559 1.00 82.12 181 LYS A CA 1
ATOM 1463 C C . LYS A 1 181 ? 9.713 14.680 2.109 1.00 82.12 181 LYS A C 1
ATOM 1465 O O . LYS A 1 181 ? 8.759 15.023 1.405 1.00 82.12 181 LYS A O 1
ATOM 1470 N N . LEU A 1 182 ? 9.893 15.095 3.359 1.00 77.00 182 LEU A N 1
ATOM 1471 C CA . LEU A 1 182 ? 8.949 15.966 4.050 1.00 77.00 182 LEU A CA 1
ATOM 1472 C C . LEU A 1 182 ? 8.713 17.270 3.280 1.00 77.00 182 LEU A C 1
ATOM 1474 O O . LEU A 1 182 ? 7.585 17.749 3.214 1.00 77.00 182 LEU A O 1
ATOM 1478 N N . GLU A 1 183 ? 9.745 17.815 2.635 1.00 79.94 183 GLU A N 1
ATOM 1479 C CA . GLU A 1 183 ? 9.631 19.080 1.910 1.00 79.94 183 GLU A CA 1
ATOM 1480 C C . GLU A 1 183 ? 8.637 18.987 0.748 1.00 79.94 183 GLU A C 1
ATOM 1482 O O . GLU A 1 183 ? 7.969 19.971 0.445 1.00 79.94 183 GLU A O 1
ATOM 1487 N N . HIS A 1 184 ? 8.454 17.808 0.144 1.00 74.94 184 HIS A N 1
ATOM 1488 C CA . HIS A 1 184 ? 7.488 17.650 -0.946 1.00 74.94 184 HIS A CA 1
ATOM 1489 C C . HIS A 1 184 ? 6.045 17.737 -0.473 1.00 74.94 184 HIS A C 1
ATOM 1491 O O . HIS A 1 184 ? 5.164 18.057 -1.264 1.00 74.94 184 HIS A O 1
ATOM 1497 N N . LEU A 1 185 ? 5.789 17.457 0.804 1.00 71.44 185 LEU A N 1
ATOM 1498 C CA . LEU A 1 185 ? 4.476 17.675 1.403 1.00 71.44 185 LEU A CA 1
ATOM 1499 C C . LEU A 1 185 ? 4.239 19.158 1.707 1.00 71.44 185 LEU A C 1
ATOM 1501 O O . LEU A 1 185 ? 3.095 19.598 1.723 1.00 71.44 185 LEU A O 1
ATOM 1505 N N . LEU A 1 186 ? 5.316 19.924 1.905 1.00 71.12 186 LEU A N 1
ATOM 1506 C CA . LEU A 1 186 ? 5.292 21.334 2.305 1.00 71.12 186 LEU A CA 1
ATOM 1507 C C . LEU A 1 186 ? 5.445 22.320 1.135 1.00 71.12 186 LEU A C 1
ATOM 1509 O O . LEU A 1 186 ? 5.337 23.530 1.337 1.00 71.12 186 LEU A O 1
ATOM 1513 N N . GLU A 1 187 ? 5.720 21.842 -0.082 1.00 67.06 187 GLU A N 1
ATOM 1514 C CA . GLU A 1 187 ? 5.848 22.688 -1.272 1.00 67.06 187 GLU A CA 1
ATOM 1515 C C . GLU A 1 187 ? 4.575 23.525 -1.497 1.00 67.06 187 GLU A C 1
ATOM 1517 O O . GLU A 1 187 ? 3.537 23.019 -1.928 1.00 67.06 187 GLU A O 1
ATOM 1522 N N . LYS A 1 188 ? 4.711 24.833 -1.231 1.00 50.25 188 LYS A N 1
ATOM 1523 C CA . LYS A 1 188 ? 3.681 25.889 -1.143 1.00 50.25 188 LYS A CA 1
ATOM 1524 C C . LYS A 1 188 ? 2.805 26.125 -2.381 1.00 50.25 188 LYS A C 1
ATOM 1526 O O . LYS A 1 188 ? 1.956 27.006 -2.347 1.00 50.25 188 LYS A O 1
ATOM 1531 N N . ASN A 1 189 ? 2.973 25.368 -3.462 1.00 48.44 189 ASN A N 1
ATOM 1532 C CA . ASN A 1 189 ? 2.190 25.556 -4.690 1.00 48.44 189 ASN A CA 1
ATOM 1533 C C . ASN A 1 189 ? 0.753 24.999 -4.597 1.00 48.44 189 ASN A C 1
ATOM 1535 O O . ASN A 1 189 ? 0.010 25.055 -5.573 1.00 48.44 189 ASN A O 1
ATOM 1539 N N . TYR A 1 190 ? 0.356 24.476 -3.435 1.00 49.56 190 TYR A N 1
ATOM 1540 C CA . TYR A 1 190 ? -1.040 24.323 -3.030 1.00 49.56 190 TYR A CA 1
ATOM 1541 C C . TYR A 1 190 ? -1.343 25.430 -2.014 1.00 49.56 190 TYR A C 1
ATOM 1543 O O . TYR A 1 190 ? -1.104 25.283 -0.817 1.00 49.56 190 TYR A O 1
ATOM 1551 N N . GLU A 1 191 ? -1.772 26.589 -2.504 1.00 41.75 191 GLU A N 1
ATOM 1552 C CA . GLU A 1 191 ? -2.096 27.735 -1.656 1.00 41.75 191 GLU A CA 1
ATOM 1553 C C . GLU A 1 191 ? -3.261 27.381 -0.710 1.00 41.75 191 GLU A C 1
ATOM 1555 O O . GLU A 1 191 ? -4.403 27.242 -1.142 1.00 41.75 191 GLU A O 1
ATOM 1560 N N . GLY A 1 192 ? -2.978 27.248 0.592 1.00 46.59 192 GLY A N 1
ATOM 1561 C CA . GLY A 1 192 ? -3.991 27.404 1.645 1.00 46.59 192 GLY A CA 1
ATOM 1562 C C . GLY A 1 192 ? -4.515 26.155 2.362 1.00 46.59 192 GLY A C 1
ATOM 1563 O O . GLY A 1 192 ? -5.491 26.285 3.095 1.00 46.59 192 GLY A O 1
ATOM 1564 N N . THR A 1 193 ? -3.910 24.974 2.219 1.00 50.75 193 THR A N 1
ATOM 1565 C CA . THR A 1 193 ? -4.346 23.784 2.977 1.00 50.75 193 THR A CA 1
ATOM 1566 C C . THR A 1 193 ? -3.300 23.359 3.998 1.00 50.75 193 THR A C 1
ATOM 1568 O O . THR A 1 193 ? -2.250 22.829 3.633 1.00 50.75 193 THR A O 1
ATOM 1571 N N . GLU A 1 194 ? -3.592 23.580 5.280 1.00 57.69 194 GLU A N 1
ATOM 1572 C CA . GLU A 1 194 ? -2.906 22.886 6.372 1.00 57.69 194 GLU A CA 1
ATOM 1573 C C . GLU A 1 194 ? -3.114 21.371 6.216 1.00 57.69 194 GLU A C 1
ATOM 1575 O O . GLU A 1 194 ? -4.133 20.917 5.683 1.00 57.69 194 GLU A O 1
ATOM 1580 N N . TYR A 1 195 ? -2.117 20.583 6.620 1.00 57.53 195 TYR A N 1
ATOM 1581 C CA . TYR A 1 195 ? -2.220 19.127 6.583 1.00 57.53 195 TYR A CA 1
ATOM 1582 C C . TYR A 1 195 ? -3.415 18.688 7.444 1.00 57.53 195 TYR A C 1
ATOM 1584 O O . TYR A 1 195 ? -3.591 19.260 8.523 1.00 57.53 195 TYR A O 1
ATOM 1592 N N . PRO A 1 196 ? -4.235 17.708 7.020 1.00 60.97 196 PRO A N 1
ATOM 1593 C CA . PRO A 1 196 ? -5.381 17.301 7.819 1.00 60.97 196 PRO A CA 1
ATOM 1594 C C . PRO A 1 196 ? -4.910 16.831 9.199 1.00 60.97 196 PRO A C 1
ATOM 1596 O O . PRO A 1 196 ? -4.101 15.903 9.303 1.00 60.97 196 PRO A O 1
ATOM 1599 N N . GLU A 1 197 ? -5.396 17.474 10.261 1.00 66.56 197 GLU A N 1
ATOM 1600 C CA . GLU A 1 197 ? -5.109 17.033 11.625 1.00 66.56 197 GLU A CA 1
ATOM 1601 C C . GLU A 1 197 ? -5.584 15.584 11.822 1.00 66.56 197 GLU A C 1
ATOM 1603 O O . GLU A 1 197 ? -6.679 15.198 11.401 1.00 66.56 197 GLU A O 1
ATOM 1608 N N . GLY A 1 198 ? -4.754 14.767 12.476 1.00 68.56 198 GLY A N 1
ATOM 1609 C CA . GLY A 1 198 ? -5.105 13.387 12.824 1.00 68.56 198 GLY A CA 1
ATOM 1610 C C . GLY A 1 198 ? -4.895 12.344 11.720 1.00 68.56 198 GLY A C 1
ATOM 1611 O O . GLY A 1 198 ? -5.364 11.214 11.875 1.00 68.56 198 GLY A O 1
ATOM 1612 N N . VAL A 1 199 ? -4.196 12.679 10.628 1.00 62.62 199 VAL A N 1
ATOM 1613 C CA . VAL A 1 199 ? -3.628 11.673 9.713 1.00 62.62 199 VAL A CA 1
ATOM 1614 C C . VAL A 1 199 ? -2.282 11.213 10.268 1.00 62.62 199 VAL A C 1
ATOM 1616 O O . VAL A 1 199 ? -1.355 12.010 10.416 1.00 62.62 199 VAL A O 1
ATOM 1619 N N . ASN A 1 200 ? -2.176 9.923 10.583 1.00 71.44 200 ASN A N 1
ATOM 1620 C CA . ASN A 1 200 ? -0.974 9.363 11.190 1.00 71.44 200 ASN A CA 1
ATOM 1621 C C . ASN A 1 200 ? 0.073 9.043 10.123 1.00 71.44 200 ASN A C 1
ATOM 1623 O O . ASN A 1 200 ? -0.201 8.326 9.155 1.00 71.44 200 ASN A O 1
ATOM 1627 N N . ASN A 1 201 ? 1.293 9.533 10.338 1.00 66.06 201 ASN A N 1
ATOM 1628 C CA . ASN A 1 201 ? 2.434 9.162 9.524 1.00 66.06 201 ASN A CA 1
ATOM 1629 C C . ASN A 1 201 ? 3.133 7.937 10.128 1.00 66.06 201 ASN A C 1
ATOM 1631 O O . ASN A 1 201 ? 3.588 7.951 11.269 1.00 66.06 201 ASN A O 1
ATOM 1635 N N . ILE A 1 202 ? 3.256 6.876 9.338 1.00 69.00 202 ILE A N 1
ATOM 1636 C CA . ILE A 1 202 ? 3.929 5.640 9.740 1.00 69.00 202 ILE A CA 1
ATOM 1637 C C . ILE A 1 202 ? 5.445 5.807 9.957 1.00 69.00 202 ILE A C 1
ATOM 1639 O O . ILE A 1 202 ? 6.071 4.912 10.517 1.00 69.00 202 ILE A O 1
ATOM 1643 N N . PHE A 1 203 ? 6.065 6.931 9.575 1.00 65.31 203 PHE A N 1
ATOM 1644 C CA . PHE A 1 203 ? 7.489 7.154 9.865 1.00 65.31 203 PHE A CA 1
ATOM 1645 C C . PHE A 1 203 ? 7.790 7.255 11.348 1.00 65.31 203 PHE A C 1
ATOM 1647 O O . PHE A 1 203 ? 8.776 6.669 11.786 1.00 65.31 203 PHE A O 1
ATOM 1654 N N . ASP A 1 204 ? 6.927 7.899 12.128 1.00 70.25 204 ASP A N 1
ATOM 1655 C CA . ASP A 1 204 ? 7.121 7.973 13.577 1.00 70.25 204 ASP A CA 1
ATOM 1656 C C . ASP A 1 204 ? 7.060 6.568 14.195 1.00 70.25 204 ASP A C 1
ATOM 1658 O O . ASP A 1 204 ? 7.837 6.223 15.090 1.00 70.25 204 ASP A O 1
ATOM 1662 N N . PHE A 1 205 ? 6.204 5.703 13.641 1.00 74.12 205 PHE A N 1
ATOM 1663 C CA . PHE A 1 205 ? 6.164 4.286 13.981 1.00 74.12 205 PHE A CA 1
ATOM 1664 C C . PHE A 1 205 ? 7.452 3.556 13.570 1.00 74.12 205 PHE A C 1
ATOM 1666 O O . PHE A 1 205 ? 8.042 2.839 14.375 1.00 74.12 205 PHE A O 1
ATOM 1673 N N . MET A 1 206 ? 7.919 3.738 12.333 1.00 71.44 206 MET A N 1
ATOM 1674 C CA . MET A 1 206 ? 9.133 3.079 11.848 1.00 71.44 206 MET A CA 1
ATOM 1675 C C . MET A 1 206 ? 10.378 3.504 12.628 1.00 71.44 206 MET A C 1
ATOM 1677 O O . MET A 1 206 ? 11.214 2.656 12.930 1.00 71.44 206 MET A O 1
ATOM 1681 N N . GLU A 1 207 ? 10.496 4.786 12.968 1.00 72.88 207 GLU A N 1
ATOM 1682 C CA . GLU A 1 207 ? 11.646 5.313 13.696 1.00 72.88 207 GLU A CA 1
ATOM 1683 C C . GLU A 1 207 ? 11.637 4.847 15.155 1.00 72.88 207 GLU A C 1
ATOM 1685 O O . GLU A 1 207 ? 12.659 4.379 15.656 1.00 72.88 207 GLU A O 1
ATOM 1690 N N . SER A 1 208 ? 10.473 4.867 15.817 1.00 77.94 208 SER A N 1
ATOM 1691 C CA . SER A 1 208 ? 10.342 4.373 17.197 1.00 77.94 208 SER A CA 1
ATOM 1692 C C . SER A 1 208 ? 10.622 2.872 17.343 1.00 77.94 208 SER A C 1
ATOM 1694 O O . SER A 1 208 ? 11.094 2.445 18.394 1.00 77.94 208 SER A O 1
ATOM 1696 N N . HIS A 1 209 ? 10.416 2.083 16.284 1.00 78.19 209 HIS A N 1
ATOM 1697 C CA . HIS A 1 209 ? 10.653 0.633 16.272 1.00 78.19 209 HIS A CA 1
ATOM 1698 C C . HIS A 1 209 ? 11.907 0.222 15.491 1.00 78.19 209 HIS A C 1
ATOM 1700 O O . HIS A 1 209 ? 12.168 -0.968 15.304 1.00 78.19 209 HIS A O 1
ATOM 1706 N N . ARG A 1 210 ? 12.717 1.186 15.033 1.00 75.69 210 ARG A N 1
ATOM 1707 C CA . ARG A 1 210 ? 13.855 0.932 14.142 1.00 75.69 210 ARG A CA 1
ATOM 1708 C C . ARG A 1 210 ? 14.819 -0.109 14.705 1.00 75.69 210 ARG A C 1
ATOM 1710 O O . ARG A 1 210 ? 15.218 -1.019 13.982 1.00 75.69 210 ARG A O 1
ATOM 1717 N N . GLN A 1 211 ? 15.184 0.014 15.982 1.00 76.75 211 GLN A N 1
ATOM 1718 C CA . GLN A 1 211 ? 16.112 -0.917 16.628 1.00 76.75 211 GLN A CA 1
ATOM 1719 C C . GLN A 1 211 ? 15.516 -2.325 16.748 1.00 76.75 211 GLN A C 1
ATOM 1721 O O . GLN A 1 211 ? 16.192 -3.295 16.420 1.00 76.75 211 GLN A O 1
ATOM 1726 N N . GLU A 1 212 ? 14.240 -2.431 17.127 1.00 79.38 212 GLU A N 1
ATOM 1727 C CA . GLU A 1 212 ? 13.529 -3.711 17.209 1.00 79.38 212 GLU A CA 1
ATOM 1728 C C . GLU A 1 212 ? 13.516 -4.423 15.849 1.00 79.38 212 GLU A C 1
ATOM 1730 O O . GLU A 1 212 ? 13.859 -5.600 15.759 1.00 79.38 212 GLU A O 1
ATOM 1735 N N . PHE A 1 213 ? 13.231 -3.696 14.763 1.00 73.75 213 PHE A N 1
ATOM 1736 C CA . PHE A 1 213 ? 13.269 -4.261 13.413 1.00 73.75 213 PHE A CA 1
ATOM 1737 C C . PHE A 1 213 ? 14.651 -4.779 13.015 1.00 73.75 213 PHE A C 1
ATOM 1739 O O . PHE A 1 213 ? 14.754 -5.821 12.360 1.00 73.75 213 PHE A O 1
ATOM 1746 N N . PHE A 1 214 ? 15.717 -4.068 13.391 1.00 71.62 214 PHE A N 1
ATOM 1747 C CA . PHE A 1 214 ? 17.081 -4.536 13.153 1.00 71.62 214 PHE A CA 1
ATOM 1748 C C . PHE A 1 214 ? 17.387 -5.811 13.941 1.00 71.62 214 PHE A C 1
ATOM 1750 O O . PHE A 1 214 ? 17.993 -6.734 13.389 1.00 71.62 214 PHE A O 1
ATOM 1757 N N . ASP A 1 215 ? 16.956 -5.884 15.196 1.00 77.50 215 ASP A N 1
ATOM 1758 C CA . ASP A 1 215 ? 17.195 -7.036 16.064 1.00 77.50 215 ASP A CA 1
ATOM 1759 C C . ASP A 1 215 ? 16.440 -8.278 15.565 1.00 77.50 215 ASP A C 1
ATOM 1761 O O . ASP A 1 215 ? 17.040 -9.349 15.416 1.00 77.50 215 ASP A O 1
ATOM 1765 N N . ASP A 1 216 ? 15.168 -8.124 15.190 1.00 73.25 216 ASP A N 1
ATOM 1766 C CA . ASP A 1 216 ? 14.343 -9.187 14.608 1.00 73.25 216 ASP A CA 1
ATOM 1767 C C . ASP A 1 216 ? 14.915 -9.700 13.283 1.00 73.25 216 ASP A C 1
ATOM 1769 O O . ASP A 1 216 ? 15.041 -10.913 13.069 1.00 73.25 216 ASP A O 1
ATOM 1773 N N . TYR A 1 217 ? 15.325 -8.786 12.398 1.00 68.81 217 TYR A N 1
ATOM 1774 C CA . TYR A 1 217 ? 15.953 -9.146 11.130 1.00 68.81 217 TYR A CA 1
ATOM 1775 C C . TYR A 1 217 ? 17.251 -9.933 11.352 1.00 68.81 217 TYR A C 1
ATOM 1777 O O . TYR A 1 217 ? 17.460 -10.993 10.752 1.00 68.81 217 TYR A O 1
ATOM 1785 N N . ASN A 1 218 ? 18.115 -9.466 12.256 1.00 70.81 218 ASN A N 1
ATOM 1786 C CA . ASN A 1 218 ? 19.365 -10.149 12.577 1.00 70.81 218 ASN A CA 1
ATOM 1787 C C . ASN A 1 218 ? 19.117 -11.530 13.196 1.00 70.81 218 ASN A C 1
ATOM 1789 O O . ASN A 1 218 ? 19.770 -12.506 12.810 1.00 70.81 218 ASN A O 1
ATOM 1793 N N . SER A 1 219 ? 18.141 -11.641 14.099 1.00 76.06 219 SER A N 1
ATOM 1794 C CA . SER A 1 219 ? 17.721 -12.907 14.705 1.00 76.06 219 SER A CA 1
ATOM 1795 C C . SER A 1 219 ? 17.249 -13.912 13.648 1.00 76.06 219 SER A C 1
ATOM 1797 O O . SER A 1 219 ? 17.700 -15.066 13.626 1.00 76.06 219 SER A O 1
ATOM 1799 N N . LEU A 1 220 ? 16.429 -13.465 12.690 1.00 69.44 220 LEU A N 1
ATOM 1800 C CA . LEU A 1 220 ? 15.987 -14.288 11.568 1.00 69.44 220 LEU A CA 1
ATOM 1801 C C . LEU A 1 220 ? 17.169 -14.780 10.727 1.00 69.44 220 LEU A C 1
ATOM 1803 O O . LEU A 1 220 ? 17.278 -15.985 10.486 1.00 69.44 220 LEU A O 1
ATOM 1807 N N . ILE A 1 221 ? 18.069 -13.884 10.311 1.00 68.12 221 ILE A N 1
ATOM 1808 C CA . ILE A 1 221 ? 19.245 -14.237 9.503 1.00 68.12 221 ILE A CA 1
ATOM 1809 C C . ILE A 1 221 ? 20.129 -15.252 10.235 1.00 68.12 221 ILE A C 1
ATOM 1811 O O . ILE A 1 221 ? 20.577 -16.232 9.632 1.00 68.12 221 ILE A O 1
ATOM 1815 N N . LEU A 1 222 ? 20.343 -15.076 11.540 1.00 71.88 222 LEU A N 1
ATOM 1816 C CA . LEU A 1 222 ? 21.084 -16.033 12.363 1.00 71.88 222 LEU A CA 1
ATOM 1817 C C . LEU A 1 222 ? 20.380 -17.396 12.425 1.00 71.88 222 LEU A C 1
ATOM 1819 O O . LEU A 1 222 ? 21.042 -18.432 12.323 1.00 71.88 222 LEU A O 1
ATOM 1823 N N . SER A 1 223 ? 19.049 -17.420 12.542 1.00 71.75 223 SER A N 1
ATOM 1824 C CA . SER A 1 223 ? 18.268 -18.663 12.556 1.00 71.75 223 SER A CA 1
ATOM 1825 C C . SER A 1 223 ? 18.352 -19.424 11.223 1.00 71.75 223 SER A C 1
ATOM 1827 O O . SER A 1 223 ? 18.518 -20.646 11.216 1.00 71.75 223 SER A O 1
ATOM 1829 N N . LEU A 1 224 ? 18.308 -18.709 10.093 1.00 63.91 224 LEU A N 1
ATOM 1830 C CA . LEU A 1 224 ? 18.410 -19.289 8.754 1.00 63.91 224 LEU A CA 1
ATOM 1831 C C . LEU A 1 224 ? 19.813 -19.848 8.501 1.00 63.91 224 LEU A C 1
ATOM 1833 O O . LEU A 1 224 ? 19.941 -20.970 8.008 1.00 63.91 224 LEU A O 1
ATOM 1837 N N . LYS A 1 225 ? 20.859 -19.127 8.924 1.00 69.06 225 LYS A N 1
ATOM 1838 C CA . LYS A 1 225 ? 22.250 -19.601 8.853 1.00 69.06 225 LYS A CA 1
ATOM 1839 C C . LYS A 1 225 ? 22.461 -20.877 9.674 1.00 69.06 225 LYS A C 1
ATOM 1841 O O . LYS A 1 225 ? 23.024 -21.835 9.154 1.00 69.06 225 LYS A O 1
ATOM 1846 N N . LYS A 1 226 ? 21.939 -20.944 10.908 1.00 75.25 226 LYS A N 1
ATOM 1847 C CA . LYS A 1 226 ? 21.998 -22.161 11.748 1.00 75.25 226 LYS A CA 1
ATOM 1848 C C . LYS A 1 226 ? 21.288 -23.359 11.107 1.00 75.25 226 LYS A C 1
ATOM 1850 O O . LYS A 1 226 ? 21.753 -24.492 11.217 1.00 75.25 226 LYS A O 1
ATOM 1855 N N . LYS A 1 227 ? 20.157 -23.132 10.431 1.00 67.88 227 LYS A N 1
ATOM 1856 C CA . LYS A 1 227 ? 19.439 -24.197 9.711 1.00 67.88 227 LYS A CA 1
ATOM 1857 C C . LYS A 1 227 ? 20.209 -24.680 8.480 1.00 67.88 227 LYS A C 1
ATOM 1859 O O . LYS A 1 227 ? 20.232 -25.880 8.230 1.00 67.88 227 LYS A O 1
ATOM 1864 N N . GLN A 1 228 ? 20.879 -23.786 7.751 1.00 62.91 228 GLN A N 1
ATOM 1865 C CA . GLN A 1 228 ? 21.733 -24.166 6.620 1.00 62.91 228 GLN A CA 1
ATOM 1866 C C . GLN A 1 228 ? 22.964 -24.973 7.048 1.00 62.91 228 GLN A C 1
ATOM 1868 O O . GLN A 1 228 ? 23.321 -25.920 6.361 1.00 62.91 228 GLN A O 1
ATOM 1873 N N . THR A 1 229 ? 23.584 -24.662 8.190 1.00 69.19 229 THR A N 1
ATOM 1874 C CA . THR A 1 229 ? 24.745 -25.429 8.683 1.00 69.19 229 THR A CA 1
ATOM 1875 C C . THR A 1 229 ? 24.376 -26.828 9.178 1.00 69.19 229 THR A C 1
ATOM 1877 O O . THR A 1 229 ? 25.210 -27.728 9.138 1.00 69.19 229 THR A O 1
ATOM 1880 N N . ASN A 1 230 ? 23.133 -27.022 9.629 1.00 60.03 230 ASN A N 1
ATOM 1881 C CA . ASN A 1 230 ? 22.655 -28.307 10.145 1.00 60.03 230 ASN A CA 1
ATOM 1882 C C . ASN A 1 230 ? 22.038 -29.198 9.062 1.00 60.03 230 ASN A C 1
ATOM 1884 O O . ASN A 1 230 ? 22.009 -30.419 9.211 1.00 60.03 230 ASN A O 1
ATOM 1888 N N . ASN A 1 231 ? 21.598 -28.610 7.952 1.00 40.34 231 ASN A N 1
ATOM 1889 C CA . ASN A 1 231 ? 21.214 -29.358 6.769 1.00 40.34 231 ASN A CA 1
ATOM 1890 C C . ASN A 1 231 ? 22.454 -29.551 5.894 1.00 40.34 231 ASN A C 1
ATOM 1892 O O . ASN A 1 231 ? 22.768 -28.713 5.051 1.00 40.34 231 ASN A O 1
ATOM 1896 N N . LYS A 1 232 ? 23.148 -30.687 6.058 1.00 38.09 232 LYS A N 1
ATOM 1897 C CA . LYS A 1 232 ? 23.963 -31.229 4.963 1.00 38.09 232 LYS A CA 1
ATOM 1898 C C . LYS A 1 232 ? 23.013 -31.449 3.789 1.00 38.09 232 LYS A C 1
ATOM 1900 O O . LYS A 1 232 ? 22.296 -32.444 3.756 1.00 38.09 232 LYS A O 1
ATOM 1905 N N . PHE A 1 233 ? 22.973 -30.500 2.860 1.00 32.06 233 PHE A N 1
ATOM 1906 C CA . PHE A 1 233 ? 22.412 -30.741 1.543 1.00 32.06 233 PHE A CA 1
ATOM 1907 C C . PHE A 1 233 ? 23.236 -31.874 0.929 1.00 32.06 233 PHE A C 1
ATOM 1909 O O . PHE A 1 233 ? 24.379 -31.675 0.523 1.00 32.06 233 PHE A O 1
ATOM 1916 N N . ILE A 1 234 ? 22.680 -33.084 0.950 1.00 30.02 234 ILE A N 1
ATOM 1917 C CA . ILE A 1 234 ? 23.072 -34.125 0.010 1.00 30.02 234 ILE A CA 1
ATOM 1918 C C . ILE A 1 234 ? 22.476 -33.648 -1.313 1.00 30.02 234 ILE A C 1
ATOM 1920 O O . ILE A 1 234 ? 21.256 -33.666 -1.478 1.00 30.02 234 ILE A O 1
ATOM 1924 N N . LEU A 1 235 ? 23.335 -33.084 -2.164 1.00 31.41 235 LEU A N 1
ATOM 1925 C CA . LEU A 1 235 ? 23.062 -32.968 -3.594 1.00 31.41 235 LEU A CA 1
ATOM 1926 C C . LEU A 1 235 ? 22.983 -34.371 -4.198 1.00 31.41 235 LEU A C 1
ATOM 1928 O O . LEU A 1 235 ? 23.820 -35.215 -3.799 1.00 31.41 235 LEU A O 1
#